Protein AF-A0A3N9MP60-F1 (afdb_monomer_lite)

Sequence (187 aa):
MEELIKQEILIDSLTITPKYKDSLSNGLNQEGFMKYADIKANIYMSFFKDYLYQQKVEYNNDFYILYFTMAGFDDMQWDIIKIPKSKWNGKERLSREKVEKSSSIEHILFNYDEGAKNTENIRIFIKKDYLIMERGNL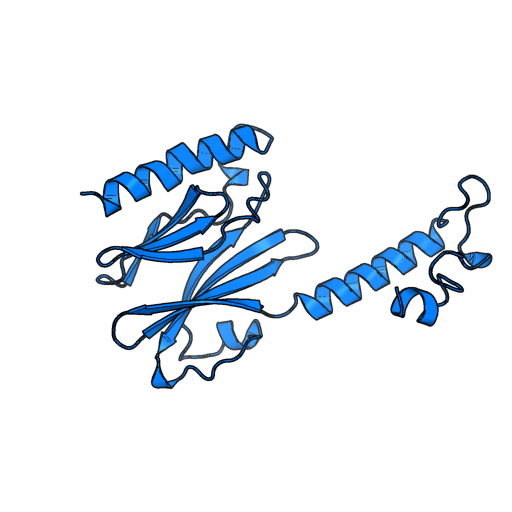YHSLYDLKNQKVLINEESPWHQAEGDGKEGLNKWIKENLHDRIEKIINE

Radius of gyration: 20.91 Å; chains: 1; bounding box: 51×34×63 Å

Secondary structure (DSSP, 8-state):
-HHHHHTTSBSSSS-B-GGGB-TTTSSB-HHHHHHHHHHHHHHHHHHHSEEEEEEEEEETTEEEEEEEEEETTTEEEEEEEEEEGGG----SEEEHHHHHH-TT-EEEEEEE--TT---SS-EEEEETTEEEEEETTEEEEEEETTTTEEEEE-S-GGGT-SSSSHHHHHHHHIIIIIHHHHHHHH-

Foldseek 3Di:
DVVCCVVQCAVDPPGGRPVQADPPPRDGDPVSVVVVVVVLQVVLCVVQQWWFWDDWDDDDQKIWTWTWHADHNPWIKIWIKIAGPVPDDPDRTGHPVCCVPPPRIGTQDMATCPFQNQVPPFDWDDQDQWIWTDGVNATAWIARNVVRHTPGHDRYLPVVFPDRHNVRSVVSSCVRPRVVVVVVRVD

pLDDT: mean 91.19, std 7.1, range [62.84, 98.69]

Structure (mmCIF, N/CA/C/O backbone):
data_AF-A0A3N9MP60-F1
#
_entry.id   AF-A0A3N9MP60-F1
#
loop_
_atom_site.group_PDB
_atom_site.id
_atom_site.type_symbol
_atom_site.label_atom_id
_atom_site.label_alt_id
_atom_site.label_comp_id
_atom_site.label_asym_id
_atom_site.label_entity_id
_atom_site.label_seq_id
_atom_site.pdbx_PDB_ins_code
_atom_site.Cartn_x
_atom_site.Cartn_y
_atom_site.Cartn_z
_atom_site.occupancy
_atom_site.B_iso_or_equiv
_atom_site.auth_seq_id
_atom_site.auth_comp_id
_atom_site.auth_asym_id
_atom_site.auth_atom_id
_atom_site.pdbx_PDB_model_num
ATOM 1 N N . MET A 1 1 ? 10.929 -11.887 -20.387 1.00 77.50 1 MET A N 1
ATOM 2 C CA . MET A 1 1 ? 11.866 -12.395 -21.412 1.00 77.50 1 MET A CA 1
ATOM 3 C C . MET A 1 1 ? 11.110 -12.914 -22.627 1.00 77.50 1 MET A C 1
ATOM 5 O O . MET A 1 1 ? 11.354 -12.419 -23.714 1.00 77.50 1 MET A O 1
ATOM 9 N N . GLU A 1 2 ? 10.141 -13.815 -22.446 1.00 89.00 2 GLU A N 1
ATOM 10 C CA . GLU A 1 2 ? 9.344 -14.397 -23.544 1.00 89.00 2 GLU A CA 1
ATOM 11 C C . GLU A 1 2 ? 8.707 -13.362 -24.486 1.00 89.00 2 GLU A C 1
ATOM 13 O O . GLU A 1 2 ? 8.853 -13.474 -25.699 1.00 89.00 2 GLU A O 1
ATOM 18 N N . GLU A 1 3 ? 8.078 -12.308 -23.954 1.00 89.12 3 GLU A N 1
ATOM 19 C CA . GLU A 1 3 ? 7.448 -11.279 -24.797 1.00 89.12 3 GLU A CA 1
ATOM 20 C C . GLU A 1 3 ? 8.470 -10.497 -25.644 1.00 89.12 3 GLU A C 1
ATOM 22 O O . GLU A 1 3 ? 8.165 -10.101 -26.762 1.00 89.12 3 GLU A O 1
ATOM 27 N N . LEU A 1 4 ? 9.710 -10.323 -25.171 1.00 91.38 4 LEU A N 1
ATOM 28 C CA . LEU A 1 4 ? 10.760 -9.638 -25.941 1.00 91.38 4 LEU A CA 1
ATOM 29 C C . LEU A 1 4 ? 11.236 -10.473 -27.135 1.00 91.38 4 LEU A C 1
ATOM 31 O O . LEU A 1 4 ? 11.562 -9.906 -28.177 1.00 91.38 4 LEU A O 1
ATOM 35 N N . ILE A 1 5 ? 11.243 -11.801 -26.983 1.00 92.94 5 ILE A N 1
ATOM 36 C CA . ILE A 1 5 ? 11.544 -12.748 -28.063 1.00 92.94 5 ILE A CA 1
ATOM 37 C C . ILE A 1 5 ? 10.380 -12.783 -29.058 1.00 92.94 5 ILE A C 1
ATOM 39 O O . ILE A 1 5 ? 10.580 -12.634 -30.258 1.00 92.94 5 ILE A O 1
ATOM 43 N N . LYS A 1 6 ? 9.141 -12.888 -28.562 1.00 93.31 6 LYS A N 1
ATOM 44 C CA . LYS A 1 6 ? 7.923 -12.884 -29.390 1.00 93.31 6 LYS A CA 1
ATOM 45 C C . LYS A 1 6 ? 7.774 -11.610 -30.230 1.00 93.31 6 LYS A C 1
ATOM 47 O O . LYS A 1 6 ? 7.263 -11.664 -31.340 1.00 93.31 6 LYS A O 1
ATOM 52 N N . GLN A 1 7 ? 8.205 -10.471 -29.693 1.00 92.56 7 GLN A N 1
ATOM 53 C CA . GLN A 1 7 ? 8.177 -9.167 -30.367 1.00 92.56 7 GLN A CA 1
ATOM 54 C C . GLN A 1 7 ? 9.455 -8.885 -31.177 1.00 92.56 7 GLN A C 1
ATOM 56 O O . GLN A 1 7 ? 9.644 -7.756 -31.648 1.00 92.56 7 GLN A O 1
ATOM 61 N N . GLU A 1 8 ? 10.333 -9.885 -31.314 1.00 93.50 8 GLU A N 1
ATOM 62 C CA . GLU A 1 8 ? 11.563 -9.864 -32.112 1.00 93.50 8 GLU A CA 1
ATOM 63 C C . GLU A 1 8 ? 12.551 -8.752 -31.716 1.00 93.50 8 GLU A C 1
ATOM 65 O O . GLU A 1 8 ? 13.371 -8.309 -32.524 1.00 93.50 8 GLU A O 1
ATOM 70 N N . ILE A 1 9 ? 12.500 -8.284 -30.463 1.00 94.12 9 ILE A N 1
ATOM 71 C CA . ILE A 1 9 ? 13.554 -7.423 -29.902 1.00 94.12 9 ILE A CA 1
ATOM 72 C C . ILE A 1 9 ? 14.797 -8.259 -29.615 1.00 94.12 9 ILE A C 1
ATOM 74 O O . ILE A 1 9 ? 15.924 -7.818 -29.853 1.00 94.12 9 ILE A O 1
ATOM 78 N N . LEU A 1 10 ? 14.571 -9.473 -29.121 1.00 94.06 10 LEU A N 1
ATOM 79 C CA . LEU A 1 10 ? 15.601 -10.465 -28.878 1.00 94.06 10 LEU A CA 1
ATOM 80 C C . LEU A 1 10 ? 15.370 -11.692 -29.763 1.00 94.06 10 LEU A C 1
ATOM 82 O O . LEU A 1 10 ? 14.231 -12.038 -30.069 1.00 94.06 10 LEU A O 1
ATOM 86 N N . ILE A 1 11 ? 16.454 -12.367 -30.130 1.00 93.25 11 ILE A N 1
ATOM 87 C CA . ILE A 1 11 ? 16.419 -13.686 -30.777 1.00 93.25 11 ILE A CA 1
ATOM 88 C C . ILE A 1 11 ? 16.287 -14.778 -29.703 1.00 93.25 11 ILE A C 1
ATOM 90 O O . ILE A 1 11 ? 15.554 -15.748 -29.875 1.00 93.25 11 ILE A O 1
ATOM 94 N N . ASP A 1 12 ? 16.974 -14.591 -28.576 1.00 91.56 12 ASP A N 1
ATOM 95 C CA . ASP A 1 12 ? 16.980 -15.473 -27.408 1.00 91.56 12 ASP A CA 1
ATOM 96 C C . ASP A 1 12 ? 17.181 -14.646 -26.118 1.00 91.56 12 ASP A C 1
ATOM 98 O O . ASP A 1 12 ? 17.066 -13.425 -26.132 1.00 91.56 12 ASP A O 1
ATOM 102 N N . SER A 1 13 ? 17.454 -15.268 -24.969 1.00 87.44 13 SER A N 1
ATOM 103 C CA . SER A 1 13 ? 17.606 -14.539 -23.699 1.00 87.44 13 SER A CA 1
ATOM 104 C C . SER A 1 13 ? 18.846 -13.635 -23.606 1.00 87.44 13 SER A C 1
ATOM 106 O O . SER A 1 13 ? 18.937 -12.847 -22.664 1.00 87.44 13 SER A O 1
ATOM 108 N N . LEU A 1 14 ? 19.793 -13.747 -24.541 1.00 88.44 14 LEU A N 1
ATOM 109 C CA . LEU A 1 14 ? 21.093 -13.069 -24.529 1.00 88.44 14 LEU A CA 1
ATOM 110 C C . LEU A 1 14 ? 21.364 -12.260 -25.808 1.00 88.44 14 LEU A C 1
ATOM 112 O O . LEU A 1 14 ? 22.200 -11.356 -25.794 1.00 88.44 14 LEU A O 1
ATOM 116 N N . THR A 1 15 ? 20.673 -12.561 -26.906 1.00 92.88 15 THR A N 1
ATOM 117 C CA . THR A 1 15 ? 20.978 -12.017 -28.231 1.00 92.88 15 THR A CA 1
ATOM 118 C C . THR A 1 15 ? 19.946 -10.980 -28.670 1.00 92.88 15 THR A C 1
ATOM 120 O O . THR A 1 15 ? 18.780 -11.303 -28.888 1.00 92.88 15 THR A O 1
ATOM 123 N N . ILE A 1 16 ? 20.387 -9.733 -28.873 1.00 93.88 16 ILE A N 1
ATOM 124 C CA . ILE A 1 16 ? 19.571 -8.651 -29.451 1.00 93.88 16 ILE A CA 1
ATOM 125 C C . ILE A 1 16 ? 19.473 -8.827 -30.969 1.00 93.88 16 ILE A C 1
ATOM 127 O O . ILE A 1 16 ? 20.483 -9.051 -31.642 1.00 93.88 16 ILE A O 1
ATOM 131 N N . THR A 1 17 ? 18.270 -8.672 -31.522 1.00 95.25 17 THR A N 1
ATOM 132 C CA . THR A 1 17 ? 18.038 -8.696 -32.972 1.00 95.25 17 THR A CA 1
ATOM 133 C C . THR A 1 17 ? 18.875 -7.613 -33.670 1.00 95.25 17 THR A C 1
ATOM 135 O O . THR A 1 17 ? 18.840 -6.464 -33.229 1.00 95.25 17 THR A O 1
ATOM 138 N N . PRO A 1 18 ? 19.576 -7.903 -34.790 1.00 94.69 18 PRO A N 1
ATOM 139 C CA . PRO A 1 18 ? 20.487 -6.953 -35.442 1.00 94.69 18 PRO A CA 1
ATOM 140 C C . PRO A 1 18 ? 19.888 -5.571 -35.727 1.00 94.69 18 PRO A C 1
ATOM 142 O O . PRO A 1 18 ? 20.574 -4.568 -35.565 1.00 94.69 18 PRO A O 1
ATOM 145 N N . LYS A 1 19 ? 18.596 -5.509 -36.079 1.00 94.50 19 LYS A N 1
ATOM 146 C CA . LYS A 1 19 ? 17.856 -4.254 -36.291 1.00 94.50 19 LYS A CA 1
ATOM 147 C C . LYS A 1 19 ? 17.873 -3.330 -35.062 1.00 94.50 19 LYS A C 1
ATOM 149 O O . LYS A 1 19 ? 17.916 -2.112 -35.205 1.00 94.50 19 LYS A O 1
ATOM 154 N N . TYR A 1 20 ? 17.815 -3.902 -33.864 1.00 95.00 20 TYR A N 1
ATOM 155 C CA . TYR A 1 20 ? 17.697 -3.180 -32.597 1.00 95.00 20 TYR A CA 1
ATOM 156 C C . TYR A 1 20 ? 19.018 -3.066 -31.842 1.00 95.00 20 TYR A C 1
ATOM 158 O O . TYR A 1 20 ? 19.046 -2.506 -30.749 1.00 95.00 20 TYR A O 1
ATOM 166 N N . LYS A 1 21 ? 20.110 -3.587 -32.404 1.00 94.69 21 LYS A N 1
ATOM 167 C CA . LYS A 1 21 ? 21.419 -3.587 -31.765 1.00 94.69 21 LYS A CA 1
ATOM 168 C C . LYS A 1 21 ? 22.166 -2.291 -32.065 1.00 94.69 21 LYS A C 1
ATOM 170 O O . LYS A 1 21 ? 22.319 -1.899 -33.220 1.00 94.69 21 LYS A O 1
ATOM 175 N N . ASP A 1 22 ? 22.655 -1.644 -31.019 1.00 93.25 22 ASP A N 1
ATOM 176 C CA . ASP A 1 22 ? 23.569 -0.516 -31.124 1.00 93.25 22 ASP A CA 1
ATOM 177 C C . ASP A 1 22 ? 24.993 -1.007 -31.425 1.00 93.25 22 ASP A C 1
ATOM 179 O O . ASP A 1 22 ? 25.521 -1.906 -30.762 1.00 93.25 22 ASP A O 1
ATOM 183 N N . SER A 1 23 ? 25.624 -0.418 -32.441 1.00 87.00 23 SER A N 1
ATOM 184 C CA . SER A 1 23 ? 26.937 -0.854 -32.927 1.00 87.00 23 SER A CA 1
ATOM 185 C C . SER A 1 23 ? 28.092 -0.490 -31.993 1.00 87.00 23 SER A C 1
ATOM 187 O O . SER A 1 23 ? 29.164 -1.077 -32.118 1.00 87.00 23 SER A O 1
ATOM 189 N N . LEU A 1 24 ? 27.902 0.473 -31.084 1.00 88.25 24 LEU A N 1
ATOM 190 C CA . LEU A 1 24 ? 28.955 0.978 -30.196 1.00 88.25 24 LEU A CA 1
ATOM 191 C C . LEU A 1 24 ? 28.936 0.284 -28.831 1.00 88.25 24 LEU A C 1
ATOM 193 O O . LEU A 1 24 ? 29.980 -0.084 -28.302 1.00 88.25 24 LEU A O 1
ATOM 197 N N . SER A 1 25 ? 27.747 0.093 -28.266 1.00 87.38 25 SER A N 1
ATOM 198 C CA . SER A 1 25 ? 27.536 -0.433 -26.914 1.00 87.38 25 SER A CA 1
ATOM 199 C C . SER A 1 25 ? 27.175 -1.918 -26.876 1.00 87.38 25 SER A C 1
ATOM 201 O O . SER A 1 25 ? 27.122 -2.497 -25.794 1.00 87.38 25 SER A O 1
ATOM 203 N N . ASN A 1 26 ? 26.899 -2.544 -28.031 1.00 83.69 26 ASN A N 1
ATOM 204 C CA . ASN A 1 26 ? 26.257 -3.863 -28.133 1.00 83.69 26 ASN A CA 1
ATOM 205 C C . ASN A 1 26 ? 24.893 -3.962 -27.406 1.00 83.69 26 ASN A C 1
ATOM 207 O O . ASN A 1 26 ? 24.368 -5.068 -27.275 1.00 83.69 26 ASN A O 1
ATOM 211 N N . GLY A 1 27 ? 24.322 -2.838 -26.953 1.00 92.06 27 GLY A N 1
ATOM 212 C CA . GLY A 1 27 ? 23.019 -2.749 -26.294 1.00 92.06 27 GLY A CA 1
ATOM 213 C C . GLY A 1 27 ? 21.870 -2.500 -27.271 1.00 92.06 27 GLY A C 1
ATOM 214 O O . GLY A 1 27 ? 22.016 -2.672 -28.481 1.00 92.06 27 GLY A O 1
ATOM 215 N N . LEU A 1 28 ? 20.712 -2.092 -26.744 1.00 94.44 28 LEU A N 1
ATOM 216 C CA . LEU A 1 28 ? 19.595 -1.637 -27.574 1.00 94.44 28 LEU A CA 1
ATOM 217 C C . LEU A 1 28 ? 19.903 -0.249 -28.145 1.00 94.44 28 LEU A C 1
ATOM 219 O O . LEU A 1 28 ? 20.308 0.650 -27.411 1.00 94.44 28 LEU A O 1
ATOM 223 N N . ASN A 1 29 ? 19.654 -0.060 -29.438 1.00 95.12 29 ASN A N 1
ATOM 224 C CA . ASN A 1 29 ? 19.568 1.272 -30.028 1.00 95.12 29 ASN A CA 1
ATOM 225 C C . ASN A 1 29 ? 18.267 1.976 -29.590 1.00 95.12 29 ASN A C 1
ATOM 227 O O . ASN A 1 29 ? 17.420 1.389 -28.913 1.00 95.12 29 ASN A O 1
ATOM 231 N N . GLN A 1 30 ? 18.085 3.237 -29.985 1.00 94.62 30 GLN A N 1
ATOM 232 C CA . GLN A 1 30 ? 16.926 4.033 -29.567 1.00 94.62 30 GLN A CA 1
ATOM 233 C C . GLN A 1 30 ? 15.579 3.388 -29.946 1.00 94.62 30 GLN A C 1
ATOM 235 O O . GLN A 1 30 ? 14.672 3.354 -29.118 1.00 94.62 30 GLN A O 1
ATOM 240 N N . GLU A 1 31 ? 15.443 2.838 -31.159 1.00 94.81 31 GLU A N 1
ATOM 241 C CA . GLU A 1 31 ? 14.206 2.166 -31.593 1.00 94.81 31 GLU A CA 1
ATOM 242 C C . GLU A 1 31 ? 13.929 0.916 -30.741 1.00 94.81 31 GLU A C 1
ATOM 244 O O . GLU A 1 31 ? 12.808 0.702 -30.277 1.00 94.81 31 GLU A O 1
ATOM 249 N N . GLY A 1 32 ? 14.969 0.115 -30.487 1.00 94.31 32 GLY A N 1
ATOM 250 C CA . GLY A 1 32 ? 14.890 -1.076 -29.647 1.00 94.31 32 GLY A CA 1
ATOM 251 C C . GLY A 1 32 ? 14.525 -0.744 -28.205 1.00 94.31 32 GLY A C 1
ATOM 252 O O . GLY A 1 32 ? 13.695 -1.429 -27.608 1.00 94.31 32 GLY A O 1
ATOM 253 N N . PHE A 1 33 ? 15.092 0.335 -27.663 1.00 94.25 33 PHE A N 1
ATOM 254 C CA . PHE A 1 33 ? 14.782 0.818 -26.323 1.00 94.25 33 PHE A CA 1
ATOM 255 C C . PHE A 1 33 ? 13.329 1.281 -26.202 1.00 94.25 33 PHE A C 1
ATOM 257 O O . PHE A 1 33 ? 12.657 0.878 -25.257 1.00 94.25 33 PHE A O 1
ATOM 264 N N . MET A 1 34 ? 12.822 2.064 -27.159 1.00 94.19 34 MET A N 1
ATOM 265 C CA . MET A 1 34 ? 11.425 2.516 -27.145 1.00 94.19 34 MET A CA 1
ATOM 266 C C . MET A 1 34 ? 10.457 1.332 -27.181 1.00 94.19 34 MET A C 1
ATOM 268 O O . MET A 1 34 ? 9.558 1.240 -26.349 1.00 94.19 34 MET A O 1
ATOM 272 N N . LYS A 1 35 ? 10.696 0.359 -28.068 1.00 93.69 35 LYS A N 1
ATOM 273 C CA . LYS A 1 35 ? 9.850 -0.838 -28.155 1.00 93.69 35 LYS A CA 1
ATOM 274 C C . LYS A 1 35 ? 9.929 -1.690 -26.883 1.00 93.69 35 LYS A C 1
ATOM 276 O O . LYS A 1 35 ? 8.917 -2.212 -26.419 1.00 93.69 35 LYS A O 1
ATOM 281 N N . TYR A 1 36 ? 11.119 -1.820 -26.295 1.00 92.00 36 TYR A N 1
ATOM 282 C CA . TYR A 1 36 ? 11.298 -2.481 -25.002 1.00 92.00 36 TYR A CA 1
ATOM 283 C C . TYR A 1 36 ? 10.526 -1.759 -23.889 1.00 92.00 36 TYR A C 1
ATOM 285 O O . TYR A 1 36 ? 9.843 -2.417 -23.102 1.00 92.00 36 TYR A O 1
ATOM 293 N N . ALA A 1 37 ? 10.607 -0.428 -23.836 1.00 90.19 37 ALA A N 1
ATOM 294 C CA . ALA A 1 37 ? 9.900 0.390 -22.861 1.00 90.19 37 ALA A CA 1
ATOM 295 C C . ALA A 1 37 ? 8.379 0.225 -22.992 1.00 90.19 37 ALA A C 1
ATOM 297 O O . ALA A 1 37 ? 7.721 0.010 -21.977 1.00 90.19 37 ALA A O 1
ATOM 298 N N . ASP A 1 38 ? 7.840 0.202 -24.213 1.00 90.19 38 ASP A N 1
ATOM 299 C CA . ASP A 1 38 ? 6.413 -0.032 -24.472 1.00 90.19 38 ASP A CA 1
ATOM 300 C C . ASP A 1 38 ? 5.959 -1.432 -24.037 1.00 90.19 38 ASP A C 1
ATOM 302 O O . ASP A 1 38 ? 4.920 -1.595 -23.396 1.00 90.19 38 ASP A O 1
ATOM 306 N N . ILE A 1 39 ? 6.741 -2.474 -24.340 1.00 89.50 39 ILE A N 1
ATOM 307 C CA . ILE A 1 39 ? 6.428 -3.843 -23.897 1.00 89.50 39 ILE A CA 1
ATOM 308 C C . ILE A 1 39 ? 6.457 -3.923 -22.373 1.00 89.50 39 ILE A C 1
ATOM 310 O O . ILE A 1 39 ? 5.538 -4.474 -21.762 1.00 89.50 39 ILE A O 1
ATOM 314 N N . LYS A 1 40 ? 7.498 -3.357 -21.753 1.00 86.69 40 LYS A N 1
ATOM 315 C CA . LYS A 1 40 ? 7.612 -3.283 -20.298 1.00 86.69 40 LYS A CA 1
ATOM 316 C C . LYS A 1 40 ? 6.392 -2.565 -19.722 1.00 86.69 40 LYS A C 1
ATOM 318 O O . LYS A 1 40 ? 5.752 -3.120 -18.838 1.00 86.69 40 LYS A O 1
ATOM 323 N N . ALA A 1 41 ? 6.023 -1.407 -20.264 1.00 84.62 41 ALA A N 1
ATOM 324 C CA . ALA A 1 41 ? 4.851 -0.647 -19.852 1.00 84.62 41 ALA A CA 1
ATOM 325 C C . ALA A 1 41 ? 3.574 -1.488 -19.891 1.00 84.62 41 ALA A C 1
ATOM 327 O O . ALA A 1 41 ? 2.875 -1.599 -18.888 1.00 84.62 41 ALA A O 1
ATOM 328 N N . ASN A 1 42 ? 3.310 -2.150 -21.016 1.00 85.81 42 ASN A N 1
ATOM 329 C CA . ASN A 1 42 ? 2.112 -2.963 -21.197 1.00 85.81 42 ASN A CA 1
ATOM 330 C C . ASN A 1 42 ? 2.045 -4.134 -20.214 1.00 85.81 42 ASN A C 1
ATOM 332 O O . ASN A 1 42 ? 0.998 -4.371 -19.611 1.00 85.81 42 ASN A O 1
ATOM 336 N N . ILE A 1 43 ? 3.159 -4.844 -20.007 1.00 83.69 43 ILE A N 1
ATOM 337 C CA . ILE A 1 43 ? 3.221 -5.940 -19.034 1.00 83.69 43 ILE A CA 1
ATOM 338 C C . ILE A 1 43 ? 2.971 -5.402 -17.623 1.00 83.69 43 ILE A C 1
ATOM 340 O O . ILE A 1 43 ? 2.093 -5.920 -16.932 1.00 83.69 43 ILE A O 1
ATOM 344 N N . TYR A 1 44 ? 3.687 -4.348 -17.221 1.00 81.44 44 TYR A N 1
ATOM 345 C CA . TYR A 1 44 ? 3.549 -3.737 -15.897 1.00 81.44 44 TYR A CA 1
ATOM 346 C C . TYR A 1 44 ? 2.113 -3.275 -15.638 1.00 81.44 44 TYR A C 1
ATOM 348 O O . TYR A 1 44 ? 1.500 -3.710 -14.663 1.00 81.44 44 TYR A O 1
ATOM 356 N N . MET A 1 45 ? 1.536 -2.482 -16.546 1.00 80.19 45 MET A N 1
ATOM 357 C CA . MET A 1 45 ? 0.153 -2.017 -16.431 1.00 80.19 45 MET A CA 1
ATOM 358 C C . MET A 1 45 ? -0.831 -3.186 -16.380 1.00 80.19 45 MET A C 1
ATOM 360 O O . MET A 1 45 ? -1.761 -3.170 -15.583 1.00 80.19 45 MET A O 1
ATOM 364 N N . SER A 1 46 ? -0.636 -4.235 -17.186 1.00 83.19 46 SER A N 1
ATOM 365 C CA . SER A 1 46 ? -1.545 -5.388 -17.195 1.00 83.19 46 SER A CA 1
ATOM 366 C C . SER A 1 46 ? -1.515 -6.196 -15.896 1.00 83.19 46 SER A C 1
ATOM 368 O O . SER A 1 46 ? -2.533 -6.780 -15.515 1.00 83.19 46 SER A O 1
ATOM 370 N N . PHE A 1 47 ? -0.363 -6.236 -15.222 1.00 81.75 47 PHE A N 1
ATOM 371 C CA . PHE A 1 47 ? -0.171 -7.014 -14.006 1.00 81.75 47 PHE A CA 1
ATOM 372 C C . PHE A 1 47 ? -0.635 -6.249 -12.763 1.00 81.75 47 PHE A C 1
ATOM 374 O O . PHE A 1 47 ? -1.318 -6.835 -11.924 1.00 81.75 47 PHE A O 1
ATOM 381 N N . PHE A 1 48 ? -0.325 -4.951 -12.681 1.00 83.31 48 PHE A N 1
ATOM 382 C CA . PHE A 1 48 ? -0.641 -4.084 -11.537 1.00 83.31 48 PHE A CA 1
ATOM 383 C C . PHE A 1 48 ? -1.899 -3.218 -11.730 1.00 83.31 48 PHE A C 1
ATOM 385 O O . PHE A 1 48 ? -2.163 -2.307 -10.945 1.00 83.31 48 PHE A O 1
ATOM 392 N N . LYS A 1 49 ? -2.714 -3.504 -12.756 1.00 84.19 49 LYS A N 1
ATOM 393 C CA . LYS A 1 49 ? -4.031 -2.861 -12.942 1.00 84.19 49 LYS A CA 1
ATOM 394 C C . LYS A 1 49 ? -4.994 -3.124 -11.783 1.00 84.19 49 LYS A C 1
ATOM 396 O O . LYS A 1 49 ? -5.859 -2.294 -11.514 1.00 84.19 49 LYS A O 1
ATOM 401 N N . ASP A 1 50 ? -4.858 -4.278 -11.133 1.00 90.44 50 ASP A N 1
ATOM 402 C CA . ASP A 1 50 ? -5.738 -4.746 -10.069 1.00 90.44 50 ASP A CA 1
ATOM 403 C C . ASP A 1 50 ? -5.020 -4.659 -8.720 1.00 90.44 50 ASP A C 1
ATOM 405 O O . ASP A 1 50 ? -3.799 -4.790 -8.638 1.00 90.44 50 ASP A O 1
ATOM 409 N N . TYR A 1 51 ? -5.801 -4.522 -7.656 1.00 92.06 51 TYR A N 1
ATOM 410 C CA . TYR A 1 51 ? -5.340 -4.711 -6.292 1.00 92.06 51 TYR A CA 1
ATOM 411 C C . TYR A 1 51 ? -4.951 -6.177 -6.070 1.00 92.06 51 TYR A C 1
ATOM 413 O O . TYR A 1 51 ? -5.740 -7.093 -6.332 1.00 92.06 51 TYR A O 1
ATOM 421 N N . LEU A 1 52 ? -3.743 -6.392 -5.559 1.00 93.88 52 LEU A N 1
ATOM 422 C CA . LEU A 1 52 ? -3.149 -7.692 -5.264 1.00 93.88 52 LEU A CA 1
ATOM 423 C C . LEU A 1 52 ? -3.201 -7.954 -3.758 1.00 93.88 52 LEU A C 1
ATOM 425 O O . LEU A 1 52 ? -2.677 -7.173 -2.966 1.00 93.88 52 LEU A O 1
ATOM 429 N N . TYR A 1 53 ? -3.886 -9.0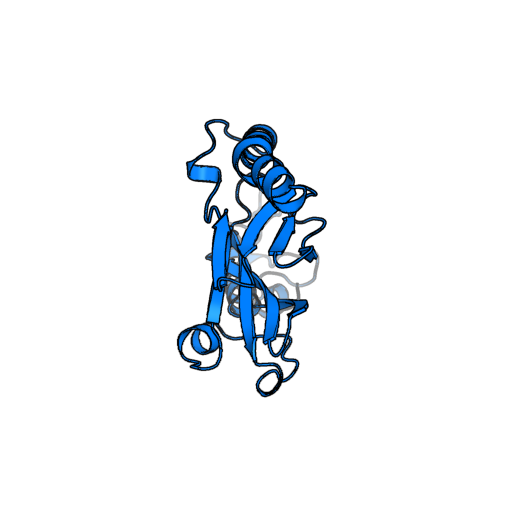21 -3.358 1.00 95.19 53 TYR A N 1
ATOM 430 C CA . TYR A 1 53 ? -4.060 -9.384 -1.953 1.00 95.19 53 TYR A CA 1
ATOM 431 C C . TYR A 1 53 ? -2.706 -9.633 -1.279 1.00 95.19 53 TYR A C 1
ATOM 433 O O . TYR A 1 53 ? -1.861 -10.335 -1.833 1.00 95.19 53 TYR A O 1
ATOM 441 N N . GLN A 1 54 ? -2.530 -9.119 -0.060 1.00 95.19 54 GLN A N 1
ATOM 442 C CA . GLN A 1 54 ? -1.365 -9.428 0.774 1.00 95.19 54 GLN A CA 1
ATOM 443 C C . GLN A 1 54 ? -1.761 -10.107 2.081 1.00 95.19 54 GLN A C 1
ATOM 445 O O . GLN A 1 54 ? -1.224 -11.155 2.438 1.00 95.19 54 GLN A O 1
ATOM 450 N N . GLN A 1 55 ? -2.714 -9.520 2.802 1.00 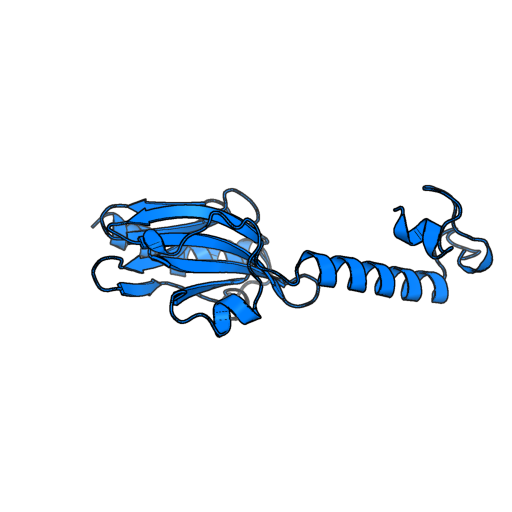97.19 55 GLN A N 1
ATOM 451 C CA . GLN A 1 55 ? -3.089 -9.982 4.132 1.00 97.19 55 GLN A CA 1
ATOM 452 C C . GLN A 1 55 ? -4.535 -9.600 4.443 1.00 97.19 55 GLN A C 1
ATOM 454 O O . GLN A 1 55 ? -5.050 -8.609 3.935 1.00 97.19 55 GLN A O 1
ATOM 459 N N . LYS A 1 56 ? -5.183 -10.342 5.343 1.00 97.25 56 LYS A N 1
ATOM 460 C CA . LYS A 1 56 ? -6.401 -9.901 6.027 1.00 97.25 56 LYS A CA 1
ATOM 461 C C . LYS A 1 56 ? -6.279 -10.066 7.538 1.00 97.25 56 LYS A C 1
ATOM 463 O O . LYS A 1 56 ? -5.575 -10.958 8.012 1.00 97.25 56 LYS A O 1
ATOM 468 N N . VAL A 1 57 ? -7.038 -9.266 8.271 1.00 98.19 57 VAL A N 1
ATOM 469 C CA . VAL A 1 57 ? -7.311 -9.439 9.701 1.00 98.19 57 VAL A CA 1
ATOM 470 C C . VAL A 1 57 ? -8.812 -9.346 9.946 1.00 98.19 57 VAL A C 1
ATOM 472 O O . VAL A 1 57 ? -9.558 -8.785 9.140 1.00 98.19 57 VAL A O 1
ATOM 475 N N . GLU A 1 58 ? -9.269 -9.941 11.041 1.00 97.75 58 GLU A N 1
ATOM 476 C CA . GLU A 1 58 ? -10.688 -9.994 11.384 1.00 97.75 58 GLU A CA 1
ATOM 477 C C . GLU A 1 58 ? -10.982 -9.128 12.603 1.00 97.75 58 GLU A C 1
ATOM 479 O O . GLU A 1 58 ? -10.268 -9.208 13.601 1.00 97.75 58 GLU A O 1
ATOM 484 N N . TYR A 1 59 ? -12.075 -8.371 12.554 1.00 97.75 59 TYR A N 1
ATOM 485 C CA . TYR A 1 59 ? -12.611 -7.675 13.719 1.00 97.75 59 TYR A CA 1
ATOM 486 C C . TYR A 1 59 ? -14.135 -7.695 13.650 1.00 97.75 59 TYR A C 1
ATOM 488 O O . TYR A 1 59 ? -14.730 -7.288 12.652 1.00 97.75 59 TYR A O 1
ATOM 496 N N . ASN A 1 60 ? -14.782 -8.213 14.696 1.00 96.12 60 ASN A N 1
ATOM 497 C CA . ASN A 1 60 ? -16.226 -8.456 14.717 1.00 96.12 60 ASN A CA 1
ATOM 498 C C . ASN A 1 60 ? -16.700 -9.230 13.464 1.00 96.12 60 ASN A C 1
ATOM 500 O O . ASN A 1 60 ? -16.226 -10.341 13.196 1.00 96.12 60 ASN A O 1
ATOM 504 N N . ASN A 1 61 ? -17.626 -8.644 12.699 1.00 96.81 61 ASN A N 1
ATOM 505 C CA . ASN A 1 61 ? -18.242 -9.237 11.510 1.00 96.81 61 ASN A CA 1
ATOM 506 C C . ASN A 1 61 ? -17.588 -8.807 10.190 1.00 96.81 61 ASN A C 1
ATOM 508 O O . ASN A 1 61 ? -18.093 -9.168 9.123 1.00 96.81 61 ASN A O 1
ATOM 512 N N . ASP A 1 62 ? -16.462 -8.099 10.253 1.00 97.94 62 ASP A N 1
ATOM 513 C CA . ASP A 1 62 ? -15.780 -7.550 9.089 1.00 97.94 62 ASP A CA 1
ATOM 514 C C . ASP A 1 62 ? -14.370 -8.135 8.928 1.00 97.94 62 ASP A C 1
ATOM 516 O O . ASP A 1 62 ? -13.708 -8.553 9.887 1.00 97.94 62 ASP A O 1
ATOM 520 N N . PHE A 1 63 ? -13.919 -8.173 7.677 1.00 97.94 63 PHE A N 1
ATOM 521 C CA . PHE A 1 63 ? -12.519 -8.332 7.315 1.00 97.94 63 PHE A CA 1
ATOM 522 C C . PHE A 1 63 ? -11.936 -6.983 6.929 1.00 97.94 63 PHE A C 1
ATOM 524 O O . PHE A 1 63 ? -12.537 -6.251 6.142 1.00 97.94 63 PHE A O 1
ATOM 531 N N . TYR A 1 64 ? -10.725 -6.726 7.409 1.00 98.19 64 TYR A N 1
ATOM 532 C CA . TYR A 1 64 ? -9.869 -5.646 6.941 1.00 98.19 64 TYR A CA 1
ATOM 533 C C . TYR A 1 64 ? -8.753 -6.275 6.124 1.00 98.19 64 TYR A C 1
ATOM 535 O O . TYR A 1 64 ? -8.082 -7.193 6.598 1.00 98.19 64 TYR A O 1
ATOM 543 N N . ILE A 1 65 ? -8.606 -5.844 4.879 1.00 97.62 65 ILE A N 1
ATOM 544 C CA . ILE A 1 65 ? -7.766 -6.516 3.893 1.00 97.62 65 ILE A CA 1
ATOM 545 C C . ILE A 1 65 ? -6.755 -5.521 3.351 1.00 97.62 65 ILE A C 1
ATOM 547 O O . ILE A 1 65 ? -7.140 -4.479 2.826 1.00 97.62 65 ILE A O 1
ATOM 551 N N . LEU A 1 66 ? -5.481 -5.882 3.477 1.00 97.62 66 LEU A N 1
ATOM 552 C CA . LEU A 1 66 ? -4.354 -5.181 2.894 1.00 97.62 66 LEU A CA 1
ATOM 553 C C . LEU A 1 66 ? -4.166 -5.649 1.453 1.00 97.62 66 LEU A C 1
ATOM 555 O O . LEU A 1 66 ? -3.938 -6.838 1.191 1.00 97.62 66 LEU A O 1
ATOM 559 N N . TYR A 1 67 ? -4.236 -4.692 0.543 1.00 95.69 67 TYR A N 1
ATOM 560 C CA . TYR A 1 67 ? -3.934 -4.862 -0.863 1.00 95.69 67 TYR A CA 1
ATOM 561 C C . TYR A 1 67 ? -2.735 -4.013 -1.260 1.00 95.69 67 TYR A C 1
ATOM 563 O O . TYR A 1 67 ? -2.501 -2.944 -0.708 1.00 95.69 67 TYR A O 1
ATOM 571 N N . PHE A 1 68 ? -2.017 -4.494 -2.264 1.00 93.56 68 PHE A N 1
ATOM 572 C CA . PHE A 1 68 ? -0.969 -3.768 -2.959 1.00 93.56 68 PHE A CA 1
ATOM 573 C C . PHE A 1 68 ? -1.424 -3.434 -4.383 1.00 93.56 68 PHE A C 1
ATOM 575 O O . PHE A 1 68 ? -2.036 -4.263 -5.057 1.00 93.56 68 PHE A O 1
ATOM 582 N N . THR A 1 69 ? -1.107 -2.239 -4.861 1.00 90.69 69 THR A N 1
ATOM 583 C CA . THR A 1 69 ? -1.304 -1.817 -6.252 1.00 90.69 69 THR A CA 1
ATOM 584 C C . THR A 1 69 ? -0.149 -0.909 -6.678 1.00 90.69 69 THR A C 1
ATOM 586 O O . THR A 1 69 ? 0.672 -0.501 -5.858 1.00 90.69 69 THR A O 1
ATOM 589 N N . MET A 1 70 ? -0.063 -0.597 -7.968 1.00 87.00 70 MET A N 1
ATOM 590 C CA . MET A 1 70 ? 0.849 0.433 -8.467 1.00 87.00 70 MET A CA 1
ATOM 591 C C . MET A 1 70 ? 0.074 1.508 -9.219 1.00 87.00 70 MET A C 1
ATOM 593 O O . MET A 1 70 ? -0.709 1.201 -10.120 1.00 87.00 70 MET A O 1
ATOM 597 N N . ALA A 1 71 ? 0.289 2.771 -8.875 1.00 78.31 71 ALA A N 1
ATOM 598 C CA . ALA A 1 71 ? -0.097 3.894 -9.713 1.00 78.31 71 ALA A CA 1
ATOM 599 C C . ALA A 1 71 ? 1.031 4.181 -10.720 1.00 78.31 71 ALA A C 1
ATOM 601 O O . ALA A 1 71 ? 2.213 4.071 -10.403 1.00 78.31 71 ALA A O 1
ATOM 602 N N . GLY A 1 72 ? 0.673 4.485 -11.969 1.00 74.12 72 GLY A N 1
ATOM 603 C CA . GLY A 1 72 ? 1.664 4.762 -13.010 1.00 74.12 72 GLY A CA 1
ATOM 604 C C . GLY A 1 72 ? 2.663 3.616 -13.225 1.00 74.12 72 GLY A C 1
ATOM 605 O O . GLY A 1 72 ? 2.265 2.478 -13.486 1.00 74.12 72 GLY A O 1
ATOM 606 N N . PHE A 1 73 ? 3.958 3.937 -13.163 1.00 68.62 73 PHE A N 1
ATOM 607 C CA . PHE A 1 73 ? 5.054 3.019 -13.492 1.00 68.62 73 PHE A CA 1
ATOM 608 C C . PHE A 1 73 ? 5.846 2.511 -12.280 1.00 68.62 73 PHE A C 1
ATOM 610 O O . PHE A 1 73 ? 6.425 1.425 -12.363 1.00 68.62 73 PHE A O 1
ATOM 617 N N . ASP A 1 74 ? 5.884 3.260 -11.180 1.00 75.81 74 ASP A N 1
ATOM 618 C CA . ASP A 1 74 ? 6.760 3.000 -10.031 1.00 75.81 74 ASP A CA 1
ATOM 619 C C . ASP A 1 74 ? 6.189 3.444 -8.669 1.00 75.81 74 ASP A C 1
ATOM 621 O O . ASP A 1 74 ? 6.818 3.191 -7.629 1.00 75.81 74 ASP A O 1
ATOM 625 N N . ASP A 1 75 ? 4.984 4.019 -8.651 1.00 81.19 75 ASP A N 1
ATOM 626 C CA . ASP A 1 75 ? 4.320 4.449 -7.423 1.00 81.19 75 ASP A CA 1
ATOM 627 C C . ASP A 1 75 ? 3.594 3.270 -6.786 1.00 81.19 75 ASP A C 1
ATOM 629 O O . ASP A 1 75 ? 2.429 2.966 -7.047 1.00 81.19 75 ASP A O 1
ATOM 633 N N . MET A 1 76 ? 4.338 2.555 -5.953 1.00 89.00 76 MET A N 1
ATOM 634 C CA . MET A 1 76 ? 3.827 1.473 -5.129 1.00 89.00 76 MET A CA 1
ATOM 635 C C . MET A 1 76 ? 2.847 2.024 -4.089 1.00 89.00 76 MET A C 1
ATOM 637 O O . MET A 1 76 ? 3.163 2.973 -3.374 1.00 89.00 76 MET A O 1
ATOM 641 N N . GLN A 1 77 ? 1.677 1.406 -3.981 1.00 91.50 77 GLN A N 1
ATOM 642 C CA . GLN A 1 77 ? 0.584 1.849 -3.123 1.00 91.50 77 GLN A CA 1
ATOM 643 C C . GLN A 1 77 ? 0.036 0.666 -2.325 1.00 91.50 77 GLN A C 1
ATOM 645 O O . GLN A 1 77 ? -0.101 -0.447 -2.842 1.00 91.50 77 GLN A O 1
ATOM 650 N N . TRP A 1 78 ? -0.289 0.919 -1.061 1.00 94.38 78 TRP A N 1
ATOM 651 C CA . TRP A 1 78 ? -0.963 -0.038 -0.196 1.00 94.38 78 TRP A CA 1
ATOM 652 C C . TRP A 1 78 ? -2.285 0.524 0.265 1.00 94.38 78 TRP A C 1
ATOM 654 O O . TRP A 1 78 ? -2.359 1.659 0.731 1.00 94.38 78 TRP A O 1
ATOM 664 N N . ASP A 1 79 ? -3.303 -0.317 0.189 1.00 95.25 79 ASP A N 1
ATOM 665 C CA . ASP A 1 79 ? -4.677 0.033 0.489 1.00 95.25 79 ASP A CA 1
ATOM 666 C C . ASP A 1 79 ? -5.229 -0.919 1.529 1.00 95.25 79 ASP A C 1
ATOM 668 O O . ASP A 1 79 ? -5.020 -2.135 1.471 1.00 95.25 79 ASP A O 1
ATOM 672 N N . ILE A 1 80 ? -6.006 -0.364 2.448 1.00 97.50 80 ILE A N 1
ATOM 673 C CA . ILE A 1 80 ? -6.825 -1.142 3.361 1.00 97.50 80 ILE A CA 1
ATOM 674 C C . ILE A 1 80 ? -8.274 -0.962 2.948 1.00 97.50 80 ILE A C 1
ATOM 676 O O . ILE A 1 80 ? -8.795 0.153 2.903 1.00 97.50 80 ILE A O 1
ATOM 680 N N . ILE A 1 81 ? -8.946 -2.081 2.702 1.00 96.88 81 ILE A N 1
ATOM 681 C CA . ILE A 1 81 ? -10.393 -2.107 2.502 1.00 96.88 81 ILE A CA 1
ATOM 682 C C . ILE A 1 81 ? -11.069 -2.906 3.606 1.00 96.88 81 ILE A C 1
ATOM 684 O O . ILE A 1 81 ? -10.492 -3.842 4.166 1.00 96.88 81 ILE A O 1
ATOM 688 N N . LYS A 1 82 ? -12.326 -2.575 3.870 1.00 97.31 82 LYS A N 1
ATOM 689 C CA . LYS A 1 82 ? -13.218 -3.298 4.768 1.00 97.31 82 LYS A CA 1
ATOM 690 C C . LYS A 1 82 ? -14.310 -3.987 3.962 1.00 97.31 82 LYS A C 1
ATOM 692 O O . LYS A 1 82 ? -14.921 -3.395 3.071 1.00 97.31 82 LYS A O 1
ATOM 697 N N . ILE A 1 83 ? -14.544 -5.260 4.271 1.00 96.44 83 ILE A N 1
ATOM 698 C CA . ILE A 1 83 ? -15.580 -6.085 3.642 1.00 96.44 83 ILE A CA 1
ATOM 699 C C . ILE A 1 83 ? -16.277 -6.921 4.722 1.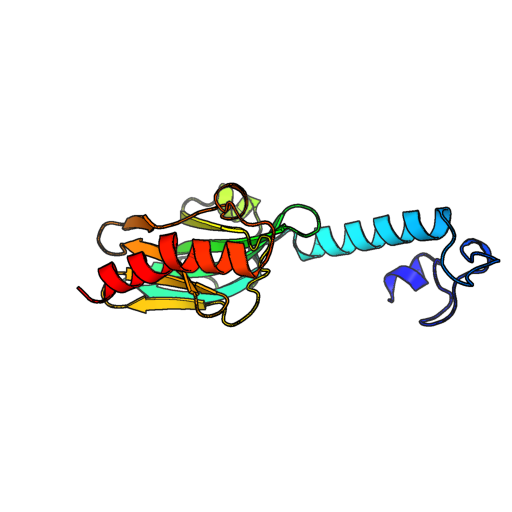00 96.44 83 ILE A C 1
ATOM 701 O O . ILE A 1 83 ? -15.585 -7.604 5.481 1.00 96.44 83 ILE A O 1
ATOM 705 N N . PRO A 1 84 ? -17.622 -6.977 4.755 1.00 96.88 84 PRO A N 1
ATOM 706 C CA . PRO A 1 84 ? -18.335 -7.902 5.629 1.00 96.88 84 PRO A CA 1
ATOM 707 C C . PRO A 1 84 ? -17.916 -9.350 5.377 1.00 96.88 84 PRO A C 1
ATOM 709 O O . PRO A 1 84 ? -17.839 -9.792 4.225 1.00 96.88 84 PRO A O 1
ATOM 712 N N . LYS A 1 85 ? -17.723 -10.137 6.440 1.00 96.31 85 LYS A N 1
ATOM 713 C CA . LYS A 1 85 ? -17.285 -11.542 6.334 1.00 96.31 85 LYS A CA 1
ATOM 714 C C . LYS A 1 85 ? -18.160 -12.371 5.392 1.00 96.31 85 LYS A C 1
ATOM 716 O O . LYS A 1 85 ? -17.646 -13.168 4.616 1.00 96.31 85 LYS A O 1
ATOM 721 N N . SER A 1 86 ? -19.471 -12.125 5.396 1.00 95.88 86 SER A N 1
ATOM 722 C CA . SER A 1 86 ? -20.455 -12.798 4.534 1.00 95.88 86 SER A CA 1
ATOM 723 C C . SER A 1 86 ? -20.341 -12.460 3.041 1.00 95.88 86 SER A C 1
ATOM 725 O O . SER A 1 86 ? -20.933 -13.146 2.209 1.00 95.88 86 SER A O 1
ATOM 727 N N . LYS A 1 87 ? -19.617 -11.394 2.687 1.00 94.25 87 LYS A N 1
ATOM 728 C CA . LYS A 1 87 ? -19.408 -10.929 1.307 1.00 94.25 87 LYS A CA 1
ATOM 729 C C . LYS A 1 87 ? -18.009 -11.245 0.783 1.00 94.25 87 LYS A C 1
ATOM 731 O O . LYS A 1 87 ? -17.765 -11.105 -0.417 1.00 94.25 87 LYS A O 1
ATOM 736 N N . TRP A 1 88 ? -17.099 -11.681 1.650 1.00 92.12 88 TRP A N 1
ATOM 737 C CA . TRP A 1 88 ? -15.758 -12.068 1.248 1.00 92.12 88 TRP A CA 1
ATOM 738 C C . TRP A 1 88 ? -15.744 -13.440 0.581 1.00 92.12 88 TRP A C 1
ATOM 74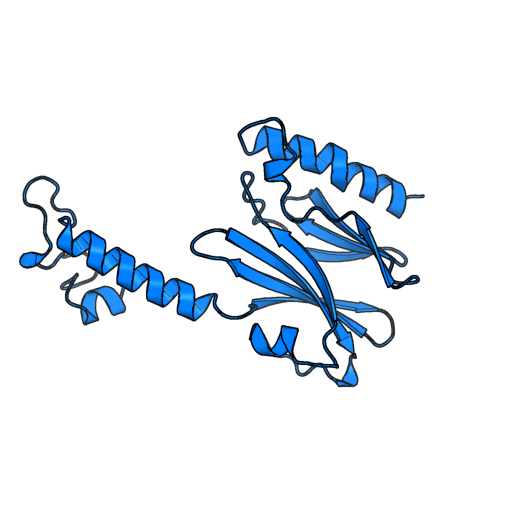0 O O . TRP A 1 88 ? -16.279 -14.413 1.102 1.00 92.12 88 TRP A O 1
ATOM 750 N N . ASN A 1 89 ? -15.090 -13.516 -0.575 1.00 88.75 89 ASN A N 1
ATOM 751 C CA . ASN A 1 89 ? -15.031 -14.717 -1.405 1.00 88.75 89 ASN A CA 1
ATOM 752 C C . ASN A 1 89 ? -13.601 -15.200 -1.684 1.00 88.75 89 ASN A C 1
ATOM 754 O O . ASN A 1 89 ? -13.400 -15.969 -2.618 1.00 88.75 89 ASN A O 1
ATOM 758 N N . GLY A 1 90 ? -12.612 -14.744 -0.909 1.00 86.31 90 GLY A N 1
ATOM 759 C CA . GLY A 1 90 ? -11.236 -15.237 -1.022 1.00 86.31 90 GLY A CA 1
ATOM 760 C C . GLY A 1 90 ? -10.490 -14.800 -2.282 1.00 86.31 90 GLY A C 1
ATOM 761 O O . GLY A 1 90 ? -9.532 -15.459 -2.663 1.00 86.31 90 GLY A O 1
ATOM 762 N N . LYS A 1 91 ? -10.920 -13.732 -2.964 1.00 83.25 91 LYS A N 1
ATOM 763 C CA . LYS A 1 91 ? -10.278 -13.294 -4.209 1.00 83.25 91 LYS A CA 1
ATOM 764 C C . LYS A 1 91 ? -8.885 -12.712 -3.960 1.00 83.25 91 LYS A C 1
ATOM 766 O O . LYS A 1 91 ? -8.757 -11.686 -3.309 1.00 83.25 91 LYS A O 1
ATOM 771 N N . GLU A 1 92 ? -7.871 -13.313 -4.575 1.00 86.81 92 GLU A N 1
ATOM 772 C CA . GLU A 1 92 ? -6.485 -12.819 -4.544 1.00 86.81 92 GLU A CA 1
ATOM 773 C C . GLU A 1 92 ? -6.282 -11.526 -5.348 1.00 86.81 92 GLU A C 1
ATOM 775 O O . GLU A 1 92 ? -5.341 -10.776 -5.099 1.00 86.81 92 GLU A O 1
ATOM 780 N N . ARG A 1 93 ? -7.163 -11.255 -6.320 1.00 90.94 93 ARG A N 1
ATOM 781 C CA . ARG A 1 93 ? -7.150 -10.035 -7.133 1.00 90.94 93 ARG A CA 1
ATOM 782 C C . ARG A 1 93 ? -8.487 -9.324 -7.087 1.00 90.94 93 ARG A C 1
ATOM 784 O O . ARG A 1 93 ? -9.548 -9.952 -7.200 1.00 90.94 93 ARG A O 1
ATOM 791 N N . LEU A 1 94 ? -8.429 -8.004 -6.992 1.00 90.88 94 LEU A N 1
ATOM 792 C CA . LEU A 1 94 ? -9.601 -7.149 -6.945 1.00 90.88 94 LEU A CA 1
ATOM 793 C C . LEU A 1 94 ? -9.429 -5.976 -7.914 1.00 90.88 94 LEU A C 1
ATOM 795 O O . LEU A 1 94 ? -8.511 -5.180 -7.784 1.00 90.88 94 LEU A O 1
ATOM 799 N N . SER A 1 95 ? -10.304 -5.870 -8.912 1.00 90.62 95 SER A N 1
ATOM 800 C CA . SER A 1 95 ? -10.227 -4.780 -9.888 1.00 90.62 95 SER A CA 1
ATOM 801 C C . SER A 1 95 ? -10.579 -3.432 -9.261 1.00 90.62 95 SER A C 1
ATOM 803 O O . SER A 1 95 ? -11.470 -3.363 -8.409 1.00 90.62 95 SER A O 1
ATOM 805 N N . ARG A 1 96 ? -9.941 -2.351 -9.730 1.00 87.62 96 ARG A N 1
ATOM 806 C CA . ARG A 1 96 ? -10.201 -0.979 -9.246 1.00 87.62 96 ARG A CA 1
ATOM 807 C C . ARG A 1 96 ? -11.668 -0.584 -9.342 1.00 87.62 96 ARG A C 1
ATOM 809 O O . ARG A 1 96 ? -12.273 -0.215 -8.345 1.00 87.62 96 ARG A O 1
ATOM 816 N N . GLU A 1 97 ? -12.279 -0.843 -10.496 1.00 88.62 97 GLU A N 1
ATOM 817 C CA . GLU A 1 97 ? -13.710 -0.617 -10.721 1.00 88.62 97 GLU A CA 1
ATOM 818 C C . GLU A 1 97 ? -14.591 -1.311 -9.670 1.00 88.62 97 GLU A C 1
ATOM 820 O O . GLU A 1 97 ? -15.629 -0.789 -9.269 1.00 88.62 97 GLU A O 1
ATOM 825 N N . LYS A 1 98 ? -14.195 -2.504 -9.205 1.00 89.06 98 LYS A N 1
ATOM 826 C CA . LYS A 1 98 ? -14.978 -3.228 -8.207 1.00 89.06 98 LYS A CA 1
ATOM 827 C C . LYS A 1 98 ? -14.836 -2.593 -6.827 1.00 89.06 98 LYS A C 1
ATOM 829 O O . LYS A 1 98 ? -15.820 -2.594 -6.096 1.00 89.06 98 LYS A O 1
ATOM 834 N N . VAL A 1 99 ? -13.661 -2.076 -6.473 1.00 88.25 99 VAL A N 1
ATOM 835 C CA . VAL A 1 99 ? -13.482 -1.301 -5.235 1.00 88.25 99 VAL A CA 1
ATOM 836 C C . VAL A 1 99 ? -14.358 -0.049 -5.269 1.00 88.25 99 VAL A C 1
ATOM 838 O O . VAL A 1 99 ? -15.076 0.201 -4.312 1.00 88.25 99 VAL A O 1
ATOM 841 N N . GLU A 1 100 ? -14.389 0.661 -6.397 1.00 86.62 100 GLU A N 1
ATOM 842 C CA . GLU A 1 100 ? -15.151 1.909 -6.556 1.00 86.62 100 GLU A CA 1
ATOM 843 C C . GLU A 1 100 ? -16.675 1.708 -6.593 1.00 86.62 100 GLU A C 1
ATOM 845 O O . GLU A 1 100 ? -17.426 2.503 -6.032 1.00 86.62 100 GLU A O 1
ATOM 850 N N . LYS A 1 101 ? -17.162 0.662 -7.274 1.00 89.69 101 LYS A N 1
ATOM 851 C CA . LYS A 1 101 ? -18.604 0.479 -7.538 1.00 89.69 101 LYS A CA 1
ATOM 852 C C . LYS A 1 101 ? -19.318 -0.437 -6.547 1.00 89.69 101 LYS A C 1
ATOM 854 O O . LYS A 1 101 ? -20.547 -0.517 -6.565 1.00 89.69 101 LYS A O 1
ATOM 859 N N . SER A 1 102 ? -18.590 -1.195 -5.732 1.00 90.19 102 SER A N 1
ATOM 860 C CA . SER A 1 102 ? -19.194 -2.194 -4.849 1.00 90.19 102 SER A CA 1
ATOM 861 C C . SER A 1 102 ? -19.719 -1.567 -3.562 1.00 90.19 102 SER A C 1
ATOM 863 O O . SER A 1 102 ? -18.945 -1.155 -2.710 1.00 90.19 102 SER A O 1
ATOM 865 N N . SER A 1 103 ? -21.028 -1.654 -3.328 1.00 90.31 103 SER A N 1
ATOM 866 C CA . SER A 1 103 ? -21.650 -1.180 -2.082 1.00 90.31 103 SER A CA 1
ATOM 867 C C . SER A 1 103 ? -21.240 -1.963 -0.825 1.00 90.31 103 SER A C 1
ATOM 869 O O . SER A 1 103 ? -21.568 -1.558 0.285 1.00 90.31 103 SER A O 1
ATOM 871 N N . SER A 1 104 ? -20.591 -3.122 -0.979 1.00 91.50 104 SER A N 1
ATOM 872 C CA . SER A 1 104 ? -20.114 -3.951 0.137 1.00 91.50 104 SER A CA 1
ATOM 873 C C . SER A 1 104 ? -18.624 -3.798 0.434 1.00 91.50 104 SER A C 1
ATOM 875 O O . SER A 1 104 ? -18.099 -4.574 1.231 1.00 91.50 104 SER A O 1
ATOM 877 N N . ILE A 1 105 ? -17.929 -2.915 -0.282 1.00 94.56 105 ILE A N 1
ATOM 878 C CA . ILE A 1 105 ? -16.508 -2.646 -0.080 1.00 94.56 105 ILE A CA 1
ATOM 879 C C . ILE A 1 105 ? -16.401 -1.204 0.385 1.00 94.56 105 ILE A C 1
ATOM 881 O O . ILE A 1 105 ? -16.894 -0.300 -0.278 1.00 94.56 105 ILE A O 1
ATOM 885 N N . GLU A 1 106 ? -15.765 -1.010 1.528 1.00 95.25 106 GLU A N 1
ATOM 886 C CA . GLU A 1 106 ? -15.454 0.309 2.059 1.00 95.25 106 GLU A CA 1
ATOM 887 C C . GLU A 1 106 ? -13.941 0.503 1.960 1.00 95.25 106 GLU A C 1
ATOM 889 O O . GLU A 1 106 ? -13.170 -0.316 2.466 1.00 95.25 106 GLU A O 1
ATOM 894 N N . HIS A 1 107 ? -13.507 1.553 1.268 1.00 94.69 107 HIS A N 1
ATOM 895 C CA . HIS A 1 107 ? -12.100 1.939 1.242 1.00 94.69 107 HIS A CA 1
ATOM 896 C C . HIS A 1 107 ? -11.780 2.697 2.530 1.00 94.69 107 HIS A C 1
ATOM 898 O O . HIS A 1 107 ? -12.465 3.663 2.858 1.00 94.69 107 HIS A O 1
ATOM 904 N N . ILE A 1 108 ? -10.802 2.207 3.295 1.00 96.69 108 ILE A N 1
ATOM 905 C CA . ILE A 1 108 ? -10.486 2.751 4.620 1.00 96.69 108 ILE A CA 1
ATOM 906 C C . ILE A 1 108 ? -9.397 3.808 4.518 1.00 96.69 108 ILE A C 1
ATOM 908 O O . ILE A 1 108 ? -9.557 4.910 5.034 1.00 96.69 108 ILE A O 1
ATOM 912 N N . LEU A 1 109 ? -8.273 3.444 3.905 1.00 96.00 109 LEU A N 1
ATOM 913 C CA . LEU A 1 109 ? -7.122 4.318 3.718 1.00 96.00 109 LEU A CA 1
ATOM 914 C C . LEU A 1 109 ? -6.168 3.726 2.686 1.00 96.00 109 LEU A C 1
ATOM 916 O O . LEU A 1 109 ? -6.217 2.526 2.393 1.00 96.00 109 LEU A O 1
ATOM 920 N N . PHE A 1 110 ? -5.262 4.567 2.204 1.00 94.50 110 PHE A N 1
ATOM 921 C CA . PHE A 1 110 ? -4.121 4.162 1.402 1.00 94.50 110 PHE A CA 1
ATOM 922 C C . PHE A 1 110 ? -2.904 5.040 1.697 1.00 94.50 110 PHE A C 1
ATOM 924 O O . PHE A 1 110 ? -3.036 6.124 2.268 1.00 94.50 110 PHE A O 1
ATOM 931 N N . ASN A 1 111 ? -1.722 4.563 1.319 1.00 91.62 111 ASN A N 1
ATOM 932 C CA . ASN A 1 111 ? -0.499 5.359 1.313 1.00 91.62 111 ASN A CA 1
ATOM 933 C C . ASN A 1 111 ? 0.489 4.847 0.260 1.00 91.62 111 ASN A C 1
ATOM 935 O O . ASN A 1 111 ? 0.567 3.645 -0.028 1.00 91.62 111 ASN A O 1
ATOM 939 N N . TYR A 1 112 ? 1.252 5.775 -0.312 1.00 88.75 112 TYR A N 1
ATOM 940 C CA . TYR A 1 112 ? 2.331 5.463 -1.238 1.00 88.75 112 TYR A CA 1
ATOM 941 C C . TYR A 1 112 ? 3.591 5.003 -0.495 1.00 88.75 112 TYR A C 1
ATOM 943 O O . TYR A 1 112 ? 3.844 5.330 0.668 1.00 88.75 112 TYR A O 1
ATOM 951 N N . ASP A 1 113 ? 4.392 4.180 -1.163 1.00 78.06 113 ASP A N 1
ATOM 952 C CA . ASP A 1 113 ? 5.782 3.917 -0.803 1.00 78.06 113 ASP A CA 1
ATOM 953 C C . ASP A 1 113 ? 6.694 4.794 -1.650 1.00 78.06 113 ASP A C 1
ATOM 955 O O . ASP A 1 113 ? 7.229 4.421 -2.702 1.00 78.06 113 ASP A O 1
ATOM 959 N N . GLU A 1 114 ? 6.780 6.039 -1.216 1.00 73.56 114 GLU A N 1
ATOM 960 C CA . GLU A 1 114 ? 7.636 7.046 -1.820 1.00 73.56 114 GLU A CA 1
ATOM 961 C C . GLU A 1 114 ? 9.073 6.882 -1.313 1.00 73.56 114 GLU A C 1
ATOM 963 O O . GLU A 1 114 ? 9.336 6.017 -0.481 1.00 73.56 114 GLU A O 1
ATOM 968 N N . GLY A 1 115 ? 10.003 7.699 -1.823 1.00 69.69 115 GLY A N 1
ATOM 969 C CA . GLY A 1 115 ? 11.406 7.896 -1.403 1.00 69.69 115 GLY A CA 1
ATOM 970 C C . GLY A 1 115 ? 12.151 6.772 -0.658 1.00 69.69 115 GLY A C 1
ATOM 971 O O . GLY A 1 115 ? 13.156 6.258 -1.144 1.00 69.69 115 GLY A O 1
ATOM 972 N N . ALA A 1 116 ? 11.707 6.417 0.547 1.00 74.25 116 ALA A N 1
ATOM 973 C CA . ALA A 1 116 ? 12.281 5.379 1.394 1.00 74.25 116 ALA A CA 1
ATOM 974 C C . ALA A 1 116 ? 12.082 3.939 0.888 1.00 74.25 116 ALA A C 1
ATOM 976 O O . ALA A 1 116 ? 12.872 3.068 1.276 1.00 74.25 116 ALA A O 1
ATOM 977 N N . LYS A 1 117 ? 11.080 3.700 0.028 1.00 80.31 117 LYS A N 1
ATOM 978 C CA . LYS A 1 117 ? 10.779 2.397 -0.587 1.00 80.31 117 LYS A CA 1
ATOM 979 C C . LYS A 1 117 ? 10.689 1.253 0.448 1.00 80.31 117 LYS A C 1
ATOM 981 O O . LYS A 1 117 ? 11.291 0.193 0.259 1.00 80.31 117 LYS A O 1
ATOM 986 N N . ASN A 1 118 ? 10.027 1.508 1.586 1.00 84.38 118 ASN A N 1
ATOM 987 C CA . ASN A 1 118 ? 9.787 0.616 2.730 1.00 84.38 118 ASN A CA 1
ATOM 988 C C . ASN A 1 118 ? 8.960 -0.625 2.326 1.00 84.38 118 ASN A C 1
ATOM 990 O O . ASN A 1 118 ? 7.837 -0.836 2.775 1.00 84.38 118 ASN A O 1
ATOM 994 N N . THR A 1 119 ? 9.552 -1.478 1.500 1.00 88.88 119 THR A N 1
ATOM 995 C CA . THR A 1 119 ? 8.942 -2.659 0.872 1.00 88.88 119 THR A CA 1
ATOM 996 C C . THR A 1 119 ? 9.049 -3.932 1.718 1.00 88.88 119 THR A C 1
ATOM 998 O O . THR A 1 119 ? 8.571 -4.989 1.315 1.00 88.88 119 THR A O 1
ATOM 1001 N N . GLU A 1 120 ? 9.644 -3.836 2.905 1.00 90.44 120 GLU A N 1
ATOM 1002 C CA . GLU A 1 120 ? 9.856 -4.947 3.837 1.00 90.44 120 GLU A CA 1
ATOM 1003 C C . GLU A 1 120 ? 8.842 -4.912 4.988 1.00 90.44 120 GLU A C 1
ATOM 1005 O O . GLU A 1 120 ? 8.346 -3.846 5.355 1.00 90.44 120 GLU A O 1
ATOM 1010 N N . ASN A 1 121 ? 8.572 -6.063 5.614 1.00 92.31 121 ASN A N 1
ATOM 1011 C CA . ASN A 1 121 ? 7.722 -6.184 6.814 1.00 92.31 121 ASN A CA 1
ATOM 1012 C C . ASN A 1 121 ? 6.349 -5.504 6.693 1.00 92.31 121 ASN A C 1
ATOM 1014 O O . ASN A 1 121 ? 5.835 -4.927 7.651 1.00 92.31 121 ASN A O 1
ATOM 1018 N N . ILE A 1 122 ? 5.761 -5.570 5.500 1.00 95.75 122 ILE A N 1
ATOM 1019 C CA . ILE A 1 122 ? 4.471 -4.957 5.216 1.00 95.75 122 ILE A CA 1
ATOM 1020 C C . ILE A 1 122 ? 3.367 -5.825 5.811 1.00 95.75 122 ILE A C 1
ATOM 1022 O O . ILE A 1 122 ? 3.204 -6.986 5.430 1.00 95.75 122 ILE A O 1
ATOM 1026 N N . ARG A 1 123 ? 2.609 -5.267 6.749 1.00 97.56 123 ARG A N 1
ATOM 1027 C CA . ARG A 1 123 ? 1.502 -5.975 7.390 1.00 97.56 123 ARG A CA 1
ATOM 1028 C C . ARG A 1 123 ? 0.470 -5.023 7.960 1.00 97.56 123 ARG A C 1
ATOM 1030 O O . ARG A 1 123 ? 0.751 -3.863 8.251 1.00 97.56 123 ARG A O 1
ATOM 1037 N N . ILE A 1 124 ? -0.712 -5.569 8.197 1.00 98.56 124 ILE A N 1
ATOM 1038 C CA . ILE A 1 124 ? -1.712 -4.969 9.075 1.00 98.56 124 ILE A CA 1
ATOM 1039 C C . ILE A 1 124 ? -1.934 -5.861 10.290 1.00 98.56 124 ILE A C 1
ATOM 1041 O O . ILE A 1 124 ? -1.874 -7.088 10.199 1.00 98.56 124 ILE A O 1
ATOM 1045 N N . PHE A 1 125 ? -2.198 -5.272 11.445 1.00 98.50 125 PHE A N 1
ATOM 1046 C CA . PHE A 1 125 ? -2.548 -6.028 12.644 1.00 98.50 125 PHE A CA 1
ATOM 1047 C C . PHE A 1 125 ? -3.450 -5.214 13.558 1.00 98.50 125 PHE A C 1
ATOM 1049 O O . PHE A 1 125 ? -3.573 -3.997 13.423 1.00 98.50 125 PHE A O 1
ATOM 1056 N N . ILE A 1 126 ? -4.101 -5.915 14.482 1.00 98.38 126 ILE A N 1
ATOM 1057 C CA . ILE A 1 126 ? -5.002 -5.307 15.452 1.00 98.38 126 ILE A CA 1
ATOM 1058 C C . ILE A 1 126 ? -4.342 -5.332 16.823 1.00 98.38 126 ILE A C 1
ATOM 1060 O O . ILE A 1 126 ? -3.855 -6.374 17.268 1.00 98.38 126 ILE A O 1
ATOM 1064 N N . LYS A 1 127 ? -4.359 -4.189 17.506 1.00 97.50 127 LYS A N 1
ATOM 1065 C CA . LYS A 1 127 ? -3.978 -4.071 18.914 1.00 97.50 127 LYS A CA 1
ATOM 1066 C C . LYS A 1 127 ? -5.068 -3.299 19.647 1.00 97.50 127 LYS A C 1
ATOM 1068 O O . LYS A 1 127 ? -5.343 -2.153 19.305 1.00 97.50 127 LYS A O 1
ATOM 1073 N N . LYS A 1 128 ? -5.676 -3.926 20.661 1.00 94.19 128 LYS A N 1
ATOM 1074 C CA . LYS A 1 128 ? -6.920 -3.440 21.290 1.00 94.19 128 LYS A CA 1
ATOM 1075 C C . LYS A 1 128 ? -8.000 -3.255 20.204 1.00 94.19 128 LYS A C 1
ATOM 1077 O O . LYS A 1 128 ? -8.257 -4.198 19.463 1.00 94.19 128 LYS A O 1
ATOM 1082 N N . ASP A 1 129 ? -8.557 -2.054 20.069 1.00 97.00 129 ASP A N 1
ATOM 1083 C CA . ASP A 1 129 ? -9.554 -1.690 19.052 1.00 97.00 129 ASP A CA 1
ATOM 1084 C C . ASP A 1 129 ? -8.956 -0.830 17.924 1.00 97.00 129 ASP A C 1
ATOM 1086 O O . ASP A 1 129 ? -9.652 -0.039 17.288 1.00 97.00 129 ASP A O 1
ATOM 1090 N N . TYR A 1 130 ? -7.655 -0.970 17.663 1.00 98.44 130 TYR A N 1
ATOM 1091 C CA . TYR A 1 130 ? -6.964 -0.236 16.609 1.00 98.44 130 TYR A CA 1
ATOM 1092 C C . TYR A 1 130 ? -6.424 -1.162 15.529 1.00 98.44 130 TYR A C 1
ATOM 1094 O O . TYR A 1 130 ? -5.743 -2.143 15.832 1.00 98.44 130 TYR A O 1
ATOM 1102 N N . LEU A 1 131 ? -6.676 -0.803 14.272 1.00 98.69 131 LEU A N 1
ATOM 1103 C CA . LEU A 1 131 ? -6.033 -1.391 13.105 1.00 98.69 131 LEU A CA 1
ATOM 1104 C C . LEU A 1 131 ? -4.815 -0.553 12.726 1.00 98.69 131 LEU A C 1
ATOM 1106 O O . LEU A 1 131 ? -4.926 0.651 12.489 1.00 98.69 131 LEU A O 1
ATOM 1110 N N . ILE A 1 132 ? -3.661 -1.206 12.665 1.00 98.62 132 ILE A N 1
ATOM 1111 C CA . ILE A 1 132 ? -2.364 -0.576 12.434 1.00 98.62 132 ILE A CA 1
ATOM 1112 C C . ILE A 1 132 ? -1.781 -1.138 11.146 1.00 98.62 132 ILE A C 1
ATOM 1114 O O . ILE A 1 132 ? -1.827 -2.351 10.931 1.00 98.62 132 ILE A O 1
ATOM 1118 N N . MET A 1 133 ? -1.215 -0.264 10.318 1.00 98.00 133 MET A N 1
ATOM 1119 C CA . MET A 1 133 ? -0.403 -0.654 9.170 1.00 98.00 133 MET A CA 1
ATOM 1120 C C . MET A 1 133 ? 1.069 -0.400 9.456 1.00 98.00 133 MET A C 1
ATOM 1122 O O . MET A 1 133 ? 1.456 0.696 9.871 1.00 98.00 133 MET A O 1
ATOM 1126 N N . GLU A 1 134 ? 1.889 -1.405 9.189 1.00 96.88 134 GLU A N 1
ATOM 1127 C CA . GLU A 1 134 ? 3.334 -1.366 9.355 1.00 96.88 134 GLU A CA 1
ATOM 1128 C C . GLU A 1 134 ? 4.021 -1.654 8.026 1.00 96.88 134 GLU A C 1
ATOM 1130 O O . GLU A 1 134 ? 3.587 -2.531 7.277 1.00 96.88 134 GLU A O 1
ATOM 1135 N N . ARG A 1 135 ? 5.096 -0.912 7.754 1.00 94.38 135 ARG A N 1
ATOM 1136 C CA . ARG A 1 135 ? 6.040 -1.168 6.663 1.00 94.38 135 ARG A CA 1
ATOM 1137 C C . ARG A 1 135 ? 7.426 -0.693 7.080 1.00 94.38 135 ARG A C 1
ATOM 1139 O O . ARG A 1 135 ? 7.559 0.376 7.678 1.00 94.38 135 ARG A O 1
ATOM 1146 N N . GLY A 1 136 ? 8.461 -1.464 6.769 1.00 93.12 136 GLY A N 1
ATOM 1147 C CA . GLY A 1 136 ? 9.846 -1.128 7.105 1.00 93.12 136 GLY A CA 1
ATOM 1148 C C . GLY A 1 136 ? 10.100 -0.988 8.611 1.00 93.12 136 GLY A C 1
ATOM 1149 O O . GLY A 1 136 ? 10.960 -0.208 9.005 1.00 93.12 136 GLY A O 1
ATOM 1150 N N . ASN A 1 137 ? 9.350 -1.716 9.450 1.00 94.94 137 ASN A N 1
ATOM 1151 C CA . ASN A 1 137 ? 9.356 -1.602 10.919 1.00 94.94 137 ASN A CA 1
ATOM 1152 C C . ASN A 1 137 ? 8.882 -0.241 11.466 1.00 94.94 137 ASN A C 1
ATOM 1154 O O . ASN A 1 137 ? 9.160 0.096 12.615 1.00 94.94 137 ASN A O 1
ATOM 1158 N N . LEU A 1 138 ? 8.175 0.548 10.655 1.00 96.12 138 LEU A N 1
ATOM 1159 C CA . LEU A 1 138 ? 7.543 1.801 11.058 1.00 96.12 138 LEU A CA 1
ATOM 1160 C C . LEU A 1 138 ? 6.030 1.680 10.891 1.00 96.12 138 LEU A C 1
ATOM 1162 O O . LEU A 1 138 ? 5.553 0.960 10.013 1.00 96.12 138 LEU A O 1
ATOM 1166 N N . TYR A 1 139 ? 5.268 2.395 11.717 1.00 97.56 139 TYR A N 1
ATOM 1167 C CA . TYR A 1 139 ? 3.814 2.452 11.576 1.00 97.56 139 TYR A CA 1
ATOM 1168 C C . TYR A 1 139 ? 3.447 3.613 10.661 1.00 97.56 139 TYR A C 1
ATOM 1170 O O . TYR A 1 139 ? 3.928 4.728 10.853 1.00 97.56 139 TYR A O 1
ATOM 1178 N N . HIS A 1 140 ? 2.598 3.334 9.675 1.00 96.38 140 HIS A N 1
ATOM 1179 C CA . HIS A 1 140 ? 2.208 4.292 8.632 1.00 96.38 140 HIS A CA 1
ATOM 1180 C C . HIS A 1 140 ? 0.777 4.778 8.811 1.00 96.38 140 HIS A C 1
ATOM 1182 O O . HIS A 1 140 ? 0.462 5.907 8.447 1.00 96.38 140 HIS A O 1
ATOM 1188 N N . SER A 1 141 ? -0.088 3.956 9.403 1.00 97.69 141 SER A N 1
ATOM 1189 C CA . SER A 1 141 ? -1.476 4.343 9.615 1.00 97.69 141 SER A CA 1
ATOM 1190 C C . SER A 1 141 ? -2.097 3.702 10.848 1.00 97.69 141 SER A C 1
ATOM 1192 O O . SER A 1 141 ? -1.718 2.606 11.271 1.00 97.69 141 SER A O 1
ATOM 1194 N N . LEU A 1 142 ? -3.097 4.393 11.392 1.00 98.50 142 LEU A N 1
ATOM 1195 C CA . LEU A 1 142 ? -3.893 3.991 12.540 1.00 98.50 142 LEU A CA 1
ATOM 1196 C C . LEU A 1 142 ? -5.367 4.292 12.281 1.00 98.50 142 LEU A C 1
ATOM 1198 O O . LEU A 1 142 ? -5.763 5.445 12.081 1.00 98.50 142 LEU A O 1
ATOM 1202 N N . TYR A 1 143 ? -6.180 3.247 12.347 1.00 98.69 143 TYR A N 1
ATOM 1203 C CA . TYR A 1 143 ? -7.627 3.315 12.216 1.00 98.69 143 TYR A CA 1
ATOM 1204 C C . TYR A 1 143 ? -8.294 2.820 13.501 1.00 98.69 143 TYR A C 1
ATOM 1206 O O . TYR A 1 143 ? -7.984 1.740 14.005 1.00 98.69 143 TYR A O 1
ATOM 1214 N N . ASP A 1 144 ? -9.206 3.624 14.036 1.00 98.25 144 ASP A N 1
ATOM 1215 C CA . ASP A 1 144 ? -10.038 3.289 15.186 1.00 98.25 144 ASP A CA 1
ATOM 1216 C C . ASP A 1 144 ? -11.193 2.395 14.730 1.00 98.25 144 ASP A C 1
ATOM 1218 O O . ASP A 1 144 ? -12.117 2.852 14.051 1.00 98.25 144 ASP A O 1
ATOM 1222 N N . LEU A 1 145 ? -11.136 1.114 15.098 1.00 98.19 145 LEU A N 1
ATOM 1223 C CA . LEU A 1 145 ? -12.128 0.113 14.705 1.00 98.19 145 LEU A CA 1
ATOM 1224 C C . LEU A 1 145 ? -13.471 0.327 15.406 1.00 98.19 145 LEU A C 1
ATOM 1226 O O . LEU A 1 145 ? -14.518 -0.003 14.847 1.00 98.19 145 LEU A O 1
ATOM 1230 N N . LYS A 1 146 ? -13.454 0.887 16.620 1.00 96.56 146 LYS A N 1
ATOM 1231 C CA . LYS A 1 146 ? -14.654 1.101 17.430 1.00 96.56 146 LYS A CA 1
ATOM 1232 C C . LYS A 1 146 ? -15.467 2.279 16.909 1.00 96.56 146 LYS A C 1
ATOM 1234 O O . LYS A 1 146 ? -16.683 2.170 16.773 1.00 96.56 146 LYS A O 1
ATOM 1239 N N . ASN A 1 147 ? -14.791 3.386 16.607 1.00 97.12 147 ASN A N 1
ATOM 1240 C CA . ASN A 1 147 ? -15.421 4.607 16.101 1.00 97.12 147 ASN A CA 1
ATOM 1241 C C . ASN A 1 147 ? -15.440 4.688 14.568 1.00 97.12 147 ASN A C 1
ATOM 1243 O O . ASN A 1 147 ? -15.986 5.641 14.020 1.00 97.12 147 ASN A O 1
ATOM 1247 N N . GLN A 1 148 ? -14.854 3.696 13.893 1.00 96.38 148 GLN A N 1
ATOM 1248 C CA . GLN A 1 148 ? -14.763 3.591 12.438 1.00 96.38 148 GLN A CA 1
ATOM 1249 C C . GLN A 1 148 ? -14.150 4.838 11.789 1.00 96.38 148 GLN A C 1
ATOM 1251 O O . GLN A 1 148 ? -14.703 5.414 10.853 1.00 96.38 148 GLN A O 1
ATOM 1256 N N . LYS A 1 149 ? -12.998 5.279 12.306 1.00 97.50 149 LYS A N 1
ATOM 1257 C CA . LYS A 1 149 ? -12.361 6.533 11.886 1.00 97.50 149 LYS A CA 1
ATOM 1258 C C . LYS A 1 149 ? -10.853 6.383 11.704 1.00 97.50 149 LYS A C 1
ATOM 1260 O O . LYS A 1 149 ? -10.163 5.857 12.572 1.00 97.50 149 LYS A O 1
ATOM 1265 N N . VAL A 1 150 ? -10.327 6.936 10.612 1.00 98.06 150 VAL A N 1
ATOM 1266 C CA . VAL A 1 150 ? -8.879 7.117 10.427 1.00 98.06 150 VAL A CA 1
ATOM 1267 C C . VAL A 1 150 ? -8.383 8.177 11.412 1.00 98.06 150 VAL A C 1
ATOM 1269 O O . VAL A 1 150 ? -8.869 9.310 11.413 1.00 98.06 150 VAL A O 1
ATOM 1272 N N . LEU A 1 151 ? -7.435 7.806 12.272 1.00 97.75 151 LEU A N 1
ATOM 1273 C CA . LEU A 1 151 ? -6.817 8.724 13.232 1.00 97.75 151 LEU A CA 1
ATOM 1274 C C . LEU A 1 151 ? -5.506 9.297 12.699 1.00 97.75 151 LEU A C 1
ATOM 1276 O O . LEU A 1 151 ? -5.235 10.481 12.885 1.00 97.75 151 LEU A O 1
ATOM 1280 N N . ILE A 1 152 ? -4.695 8.450 12.062 1.00 97.69 152 ILE A N 1
ATOM 1281 C CA . ILE A 1 152 ? -3.402 8.816 11.482 1.00 97.69 152 ILE A CA 1
ATOM 1282 C C . ILE A 1 152 ? -3.273 8.094 10.142 1.00 97.69 152 ILE A C 1
ATOM 1284 O O . ILE A 1 152 ? -3.374 6.870 10.092 1.00 97.69 152 ILE A O 1
ATOM 1288 N N . ASN A 1 153 ? -3.060 8.851 9.073 1.00 96.31 153 ASN A N 1
ATOM 1289 C CA . ASN A 1 153 ? -2.644 8.369 7.761 1.00 96.31 153 ASN A CA 1
ATOM 1290 C C . ASN A 1 153 ? -2.021 9.555 7.020 1.00 96.31 153 ASN A C 1
ATOM 1292 O O . ASN A 1 153 ? -2.581 10.648 7.070 1.00 96.31 153 ASN A O 1
ATOM 1296 N N . GLU A 1 154 ? -0.898 9.334 6.351 1.00 93.81 154 GLU A N 1
ATOM 1297 C CA . GLU A 1 154 ? -0.342 10.278 5.383 1.00 93.81 154 GLU A CA 1
ATOM 1298 C C . GLU A 1 154 ? -0.246 9.544 4.050 1.00 93.81 154 GLU A C 1
ATOM 1300 O O . GLU A 1 154 ? 0.435 8.521 3.954 1.00 93.81 154 GLU A O 1
ATOM 1305 N N . GLU A 1 155 ? -0.976 10.031 3.049 1.00 92.06 155 GLU A N 1
ATOM 1306 C CA . GLU A 1 155 ? -1.052 9.375 1.743 1.00 92.06 155 GLU A CA 1
ATOM 1307 C C . GLU A 1 155 ? 0.281 9.495 1.001 1.00 92.06 155 GLU A C 1
ATOM 1309 O O . GLU A 1 155 ? 0.673 8.563 0.295 1.00 92.06 155 GLU A O 1
ATOM 1314 N N . SER A 1 156 ? 0.987 10.615 1.197 1.00 87.81 156 SER A N 1
ATOM 1315 C CA . SER A 1 156 ? 2.195 10.963 0.454 1.00 87.81 156 SER A CA 1
ATOM 1316 C C . SER A 1 156 ? 3.233 11.679 1.344 1.00 87.81 156 SER A C 1
ATOM 1318 O O . SER A 1 156 ? 3.375 12.908 1.309 1.00 87.81 156 SER A O 1
ATOM 1320 N N . PRO A 1 157 ? 3.974 10.920 2.181 1.00 83.44 157 PRO A N 1
ATOM 1321 C CA . PRO A 1 157 ? 4.973 11.472 3.101 1.00 83.44 157 PRO A CA 1
ATOM 1322 C C . PRO A 1 157 ? 6.091 12.291 2.431 1.00 83.44 157 PRO A C 1
ATOM 1324 O O . PRO A 1 157 ? 6.683 13.159 3.072 1.00 83.44 157 PRO A O 1
ATOM 1327 N N . TRP A 1 158 ? 6.398 12.038 1.156 1.00 82.31 158 TRP A N 1
ATOM 1328 C CA . TRP A 1 158 ? 7.433 12.732 0.384 1.00 82.31 158 TRP A CA 1
ATOM 1329 C C . TRP A 1 158 ? 7.184 14.234 0.298 1.00 82.31 158 TRP A C 1
ATOM 1331 O O . TRP A 1 158 ? 8.123 15.011 0.419 1.00 82.31 158 TRP A O 1
ATOM 1341 N N . HIS A 1 159 ? 5.925 14.657 0.160 1.00 78.94 159 HIS A N 1
ATOM 1342 C CA . HIS A 1 159 ? 5.582 16.081 0.098 1.00 78.94 159 HIS A CA 1
ATOM 1343 C C . HIS A 1 159 ? 5.672 16.787 1.460 1.00 78.94 159 HIS A C 1
ATOM 1345 O O . HIS A 1 159 ? 5.551 18.009 1.515 1.00 78.94 159 HIS A O 1
ATOM 1351 N N . GLN A 1 160 ? 5.862 16.035 2.548 1.00 77.06 160 GLN A N 1
ATOM 1352 C CA . GLN A 1 160 ? 5.920 16.561 3.913 1.00 77.06 160 GLN A CA 1
ATOM 1353 C C . GLN A 1 160 ? 7.335 16.558 4.502 1.00 77.06 160 GLN A C 1
ATOM 1355 O O . GLN A 1 160 ? 7.621 17.320 5.427 1.00 77.06 160 GLN A O 1
ATOM 1360 N N . ALA A 1 161 ? 8.218 15.687 4.013 1.00 76.75 161 ALA A N 1
ATOM 1361 C CA . ALA A 1 161 ? 9.576 15.580 4.522 1.00 76.75 161 ALA A CA 1
ATOM 1362 C C . ALA A 1 161 ? 10.478 16.670 3.926 1.00 76.75 161 ALA A C 1
ATOM 1364 O O . ALA A 1 161 ? 10.600 16.802 2.716 1.00 76.75 161 ALA A O 1
ATOM 1365 N N . GLU A 1 162 ? 11.186 17.405 4.785 1.00 70.00 162 GLU A N 1
ATOM 1366 C CA . GLU A 1 162 ? 12.174 18.412 4.360 1.00 70.00 162 GLU A CA 1
ATOM 1367 C C . GLU A 1 162 ? 13.492 17.794 3.842 1.00 70.00 162 GLU A C 1
ATOM 1369 O O . GLU A 1 162 ? 14.380 18.511 3.388 1.00 70.00 162 GLU A O 1
ATOM 1374 N N . GLY A 1 163 ? 13.660 16.470 3.956 1.00 62.84 163 GLY A N 1
ATOM 1375 C CA . GLY A 1 163 ? 14.885 15.758 3.593 1.00 62.84 163 GLY A CA 1
ATOM 1376 C C . GLY A 1 163 ? 14.726 14.902 2.340 1.00 62.84 163 GLY A C 1
ATOM 1377 O O . GLY A 1 163 ? 13.992 13.914 2.360 1.00 62.84 163 GLY A O 1
ATOM 1378 N N . ASP A 1 164 ? 15.499 15.222 1.302 1.00 66.38 164 ASP A N 1
ATOM 1379 C CA . ASP A 1 164 ? 15.539 14.484 0.038 1.00 66.38 164 ASP A CA 1
ATOM 1380 C C . ASP A 1 164 ? 16.261 13.137 0.215 1.00 66.38 164 ASP A C 1
ATOM 1382 O O . ASP A 1 164 ? 17.468 13.006 -0.002 1.00 66.38 164 ASP A O 1
ATOM 1386 N N . GLY A 1 165 ? 15.539 12.105 0.656 1.00 78.06 165 GLY A N 1
ATOM 1387 C CA . GLY A 1 165 ? 16.057 10.738 0.663 1.00 78.06 165 GLY A CA 1
ATOM 1388 C C . GLY A 1 165 ? 15.467 9.819 1.725 1.00 78.06 165 GLY A C 1
ATOM 1389 O O . GLY A 1 165 ? 14.698 10.219 2.596 1.00 78.06 165 GLY A O 1
ATOM 1390 N N . LYS A 1 166 ? 15.872 8.545 1.658 1.00 86.31 166 LYS A N 1
ATOM 1391 C CA . LYS A 1 166 ? 15.364 7.469 2.522 1.00 86.31 166 LYS A CA 1
ATOM 1392 C C . LYS A 1 166 ? 15.486 7.778 4.014 1.00 86.31 166 LYS A C 1
ATOM 1394 O O . LYS A 1 166 ? 14.543 7.535 4.758 1.00 86.31 166 LYS A O 1
ATOM 1399 N N . GLU A 1 167 ? 16.633 8.292 4.455 1.00 87.81 167 GLU A N 1
ATOM 1400 C CA . GLU A 1 167 ? 16.876 8.587 5.874 1.00 87.81 167 GLU A CA 1
ATOM 1401 C C . GLU A 1 167 ? 15.999 9.735 6.380 1.00 87.81 167 GLU A C 1
ATOM 1403 O O . GLU A 1 167 ? 15.361 9.598 7.423 1.00 87.81 167 GLU A O 1
ATOM 1408 N N . GLY A 1 168 ? 15.922 10.833 5.620 1.00 87.94 168 GLY A N 1
ATOM 1409 C CA . GLY A 1 168 ? 15.084 11.986 5.951 1.00 87.94 168 GLY A CA 1
ATOM 1410 C C . GLY A 1 168 ? 13.605 11.616 6.012 1.00 87.94 168 GLY A C 1
ATOM 1411 O O . GLY A 1 168 ? 12.932 11.915 6.998 1.00 87.94 168 GLY A O 1
ATOM 1412 N N . LEU A 1 169 ? 13.124 10.871 5.013 1.00 89.69 169 LEU A N 1
ATOM 1413 C CA . LEU A 1 169 ? 11.739 10.415 4.968 1.00 89.69 169 LEU A CA 1
ATOM 1414 C C . LEU A 1 169 ? 11.413 9.440 6.105 1.00 89.69 169 LEU A C 1
ATOM 1416 O O . LEU A 1 169 ? 10.387 9.585 6.761 1.00 89.69 169 LEU A O 1
ATOM 1420 N N . ASN A 1 170 ? 12.292 8.476 6.397 1.00 92.06 170 ASN A N 1
ATOM 1421 C CA . ASN A 1 170 ? 12.075 7.544 7.507 1.00 92.06 170 ASN A CA 1
ATOM 1422 C C . ASN A 1 170 ? 12.107 8.242 8.866 1.00 92.06 170 ASN A C 1
ATOM 1424 O O . ASN A 1 170 ? 11.322 7.883 9.743 1.00 92.06 170 ASN A O 1
ATOM 1428 N N . LYS A 1 171 ? 12.968 9.251 9.042 1.00 92.06 171 LYS A N 1
ATOM 1429 C CA . LYS A 1 171 ? 12.952 10.095 10.239 1.00 92.06 171 LYS A CA 1
ATOM 1430 C C . LYS A 1 171 ? 11.611 10.817 10.369 1.00 92.06 171 LYS A C 1
ATOM 1432 O O . LYS A 1 171 ? 10.993 10.750 11.428 1.00 92.06 171 LYS A O 1
ATOM 1437 N N . TRP A 1 172 ? 11.129 11.423 9.284 1.00 93.19 172 TRP A N 1
ATOM 1438 C CA . TRP A 1 172 ? 9.838 12.104 9.275 1.00 93.19 172 TRP A CA 1
ATOM 1439 C C . TRP A 1 172 ? 8.682 11.147 9.595 1.00 93.19 172 TRP A C 1
ATOM 1441 O O . TRP A 1 172 ? 7.880 11.446 10.478 1.00 93.19 172 TRP A O 1
ATOM 1451 N N . ILE A 1 173 ? 8.628 9.973 8.951 1.00 93.94 173 ILE A N 1
ATOM 1452 C CA . ILE A 1 173 ? 7.625 8.925 9.216 1.00 93.94 173 ILE A CA 1
ATOM 1453 C C . ILE A 1 173 ? 7.680 8.506 10.683 1.00 93.94 173 ILE A C 1
ATOM 1455 O O . ILE A 1 173 ? 6.639 8.364 11.327 1.00 93.94 173 ILE A O 1
ATOM 1459 N N . LYS A 1 174 ? 8.886 8.322 11.228 1.00 95.06 174 LYS A N 1
ATOM 1460 C CA . LYS A 1 174 ? 9.059 7.930 12.621 1.00 95.06 174 LYS A CA 1
ATOM 1461 C C . LYS A 1 174 ? 8.438 8.964 13.566 1.00 95.06 174 LYS A C 1
ATOM 1463 O O . LYS A 1 174 ? 7.605 8.612 14.395 1.00 95.06 174 LYS A O 1
ATOM 1468 N N . GLU A 1 175 ? 8.811 10.229 13.412 1.00 94.88 175 GLU A N 1
ATOM 1469 C CA . GLU A 1 175 ? 8.414 11.313 14.318 1.00 94.88 175 GLU A CA 1
ATOM 1470 C C . GLU A 1 175 ? 6.928 11.695 14.167 1.00 94.88 175 GLU A C 1
ATOM 1472 O O . GLU A 1 175 ? 6.247 11.978 15.156 1.00 94.88 175 GLU A O 1
ATOM 1477 N N . ASN A 1 176 ? 6.397 11.670 12.940 1.00 94.62 176 ASN A N 1
ATOM 1478 C CA . ASN A 1 176 ? 5.064 12.199 12.629 1.00 94.62 176 ASN A CA 1
ATOM 1479 C C . ASN A 1 176 ? 3.967 11.136 12.540 1.00 94.62 176 ASN A C 1
ATOM 1481 O O . ASN A 1 176 ? 2.787 11.481 12.675 1.00 94.62 176 ASN A O 1
ATOM 1485 N N . LEU A 1 177 ? 4.333 9.867 12.341 1.00 96.00 177 LEU A N 1
ATOM 1486 C CA . LEU A 1 177 ? 3.397 8.747 12.260 1.00 96.00 177 LEU A CA 1
ATOM 1487 C C . LEU A 1 177 ? 3.704 7.718 13.350 1.00 96.00 177 LEU A C 1
ATOM 1489 O O . LEU A 1 177 ? 2.909 7.570 14.276 1.00 96.00 177 LEU A O 1
ATOM 1493 N N . HIS A 1 178 ? 4.857 7.048 13.290 1.00 97.56 178 HIS A N 1
ATOM 1494 C CA . HIS A 1 178 ? 5.145 5.883 14.134 1.00 97.56 178 HIS A CA 1
ATOM 1495 C C . HIS A 1 178 ? 5.094 6.184 15.635 1.00 97.56 178 HIS A C 1
ATOM 1497 O O . HIS A 1 178 ? 4.319 5.545 16.343 1.00 97.56 178 HIS A O 1
ATOM 1503 N N . ASP A 1 179 ? 5.841 7.180 16.115 1.00 98.19 179 ASP A N 1
ATOM 1504 C CA . ASP A 1 179 ? 5.927 7.512 17.544 1.00 98.19 179 ASP A CA 1
ATOM 1505 C C . ASP A 1 179 ? 4.562 7.979 18.091 1.00 98.19 179 ASP A C 1
ATOM 1507 O O . ASP A 1 179 ? 4.175 7.674 19.222 1.00 98.19 179 ASP A O 1
ATOM 1511 N N . ARG A 1 180 ? 3.777 8.684 17.263 1.00 97.94 180 ARG A N 1
ATOM 1512 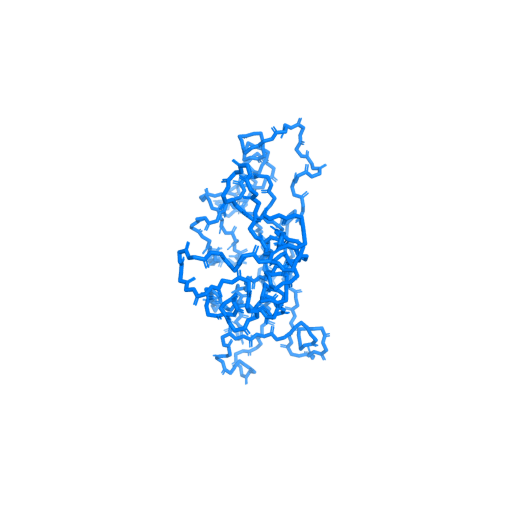C CA . ARG A 1 180 ? 2.410 9.108 17.607 1.00 97.94 180 ARG A CA 1
ATOM 1513 C C . ARG A 1 180 ? 1.457 7.923 17.704 1.00 97.94 180 ARG A C 1
ATOM 1515 O O . ARG A 1 180 ? 0.651 7.870 18.632 1.00 97.94 180 ARG A O 1
ATOM 1522 N N . ILE A 1 181 ? 1.558 6.977 16.773 1.00 98.31 181 ILE A N 1
ATOM 1523 C CA . ILE A 1 181 ? 0.786 5.734 16.803 1.00 98.31 181 ILE A CA 1
ATOM 1524 C C . ILE A 1 181 ? 1.171 4.913 18.037 1.00 98.31 181 ILE A C 1
ATOM 1526 O O . ILE A 1 181 ? 0.281 4.482 18.768 1.00 98.31 181 ILE A O 1
ATOM 1530 N N . GLU A 1 182 ? 2.467 4.748 18.316 1.00 97.88 182 GLU A N 1
ATOM 1531 C CA . GLU A 1 182 ? 2.959 4.038 19.501 1.00 97.88 182 GLU A CA 1
ATOM 1532 C C . GLU A 1 182 ? 2.403 4.610 20.797 1.00 97.88 182 GLU A C 1
ATOM 1534 O O . GLU A 1 182 ? 1.981 3.848 21.669 1.00 97.88 182 GLU A O 1
ATOM 1539 N N . LYS A 1 183 ? 2.359 5.937 20.914 1.00 96.94 183 LYS A N 1
ATOM 1540 C CA . LYS A 1 183 ? 1.762 6.600 22.069 1.00 96.94 183 LYS A CA 1
ATOM 1541 C C . LYS A 1 183 ? 0.285 6.222 22.230 1.00 96.94 183 LYS A C 1
ATOM 1543 O O . LYS A 1 183 ? -0.095 5.721 23.281 1.00 96.94 183 LYS A O 1
ATOM 1548 N N . ILE A 1 184 ? -0.522 6.371 21.175 1.00 96.81 184 ILE A N 1
ATOM 1549 C CA . ILE A 1 184 ? -1.974 6.111 21.225 1.00 96.81 184 ILE A CA 1
ATOM 1550 C C . ILE A 1 184 ? -2.289 4.651 21.580 1.00 96.81 184 ILE A C 1
ATOM 1552 O O . ILE A 1 184 ? -3.206 4.383 22.349 1.00 96.81 184 ILE A O 1
ATOM 1556 N N . ILE A 1 185 ? -1.552 3.686 21.027 1.00 96.00 185 ILE A N 1
ATOM 1557 C CA . ILE A 1 185 ? -1.874 2.259 21.213 1.00 96.00 185 ILE A CA 1
ATOM 1558 C C . ILE A 1 185 ? -1.385 1.697 22.560 1.00 96.00 185 ILE A C 1
ATOM 1560 O O . ILE A 1 185 ? -1.785 0.587 22.940 1.00 96.00 185 ILE A O 1
ATOM 1564 N N . ASN A 1 186 ? -0.495 2.416 23.252 1.00 93.62 186 ASN A N 1
ATOM 1565 C CA . ASN A 1 186 ? 0.079 2.019 24.541 1.00 93.62 186 ASN A CA 1
ATOM 1566 C C . ASN A 1 186 ? -0.517 2.766 25.742 1.00 93.62 186 ASN A C 1
ATOM 1568 O O . ASN A 1 186 ? -0.408 2.245 26.851 1.00 93.62 186 ASN A O 1
ATOM 1572 N N . GLU A 1 187 ? -1.165 3.913 25.532 1.00 85.31 187 GLU A N 1
ATOM 1573 C CA . GLU A 1 187 ? -2.083 4.525 26.510 1.00 85.31 187 GLU A CA 1
ATOM 1574 C C . GLU A 1 187 ? -3.303 3.619 26.773 1.00 85.31 187 GLU A C 1
ATOM 1576 O O . GLU A 1 187 ? -3.707 3.494 27.949 1.00 85.31 187 GLU A O 1
#